Protein AF-A0ABD0YID0-F1 (afdb_monomer_lite)

Structure (mmCIF, N/CA/C/O backbone):
data_AF-A0ABD0YID0-F1
#
_entry.id   AF-A0ABD0YID0-F1
#
loop_
_atom_site.group_PDB
_atom_site.id
_atom_site.type_symbol
_atom_site.label_atom_id
_atom_site.label_alt_id
_atom_site.label_comp_id
_atom_site.label_asym_id
_atom_site.label_entity_id
_atom_site.label_seq_id
_atom_site.pdbx_PDB_ins_code
_atom_site.Cartn_x
_atom_site.Cartn_y
_atom_site.Cartn_z
_atom_site.occupancy
_atom_site.B_iso_or_equiv
_atom_site.auth_seq_id
_atom_site.auth_comp_id
_atom_site.auth_asym_id
_atom_site.auth_atom_id
_atom_site.pdbx_PDB_model_num
ATOM 1 N N . MET A 1 1 ? -15.245 -14.238 12.209 1.00 58.91 1 MET A N 1
ATOM 2 C CA . MET A 1 1 ? -13.844 -14.230 12.680 1.00 58.91 1 MET A CA 1
ATOM 3 C C . MET A 1 1 ? -13.654 -15.469 13.527 1.00 58.91 1 MET A C 1
ATOM 5 O O . MET A 1 1 ? -14.597 -15.825 14.225 1.00 58.91 1 MET A O 1
ATOM 9 N N . ASP A 1 2 ? -12.495 -16.124 13.472 1.00 83.38 2 ASP A N 1
ATOM 10 C CA . ASP A 1 2 ? -12.227 -17.240 14.385 1.00 83.38 2 ASP A CA 1
ATOM 11 C C . ASP A 1 2 ? -12.289 -16.735 15.842 1.00 83.38 2 ASP A C 1
ATOM 13 O O . ASP A 1 2 ? -11.650 -15.718 16.141 1.00 83.38 2 ASP A O 1
ATOM 17 N N . PRO A 1 3 ? -13.011 -17.413 16.758 1.00 79.56 3 PRO A N 1
ATOM 18 C CA . PRO A 1 3 ? -13.213 -16.942 18.137 1.00 79.56 3 PRO A CA 1
ATOM 19 C C . PRO A 1 3 ? -11.911 -16.674 18.910 1.00 79.56 3 PRO A C 1
ATOM 21 O O . PRO A 1 3 ? -11.830 -15.797 19.770 1.00 79.56 3 PRO A O 1
ATOM 24 N N . ILE A 1 4 ? -10.855 -17.419 18.581 1.00 84.69 4 ILE A N 1
ATOM 25 C CA . ILE A 1 4 ? -9.532 -17.276 19.199 1.00 84.69 4 ILE A CA 1
ATOM 26 C C . ILE A 1 4 ? -8.858 -15.977 18.735 1.00 84.69 4 ILE A C 1
ATOM 28 O O . ILE A 1 4 ? -8.276 -15.244 19.539 1.00 84.69 4 ILE A O 1
ATOM 32 N N . LEU A 1 5 ? -8.960 -15.662 17.440 1.00 87.69 5 LEU A N 1
ATOM 33 C CA . LEU A 1 5 ? -8.369 -14.456 16.866 1.00 87.69 5 LEU A CA 1
ATOM 34 C C . LEU A 1 5 ? -9.086 -13.199 17.361 1.00 87.69 5 LEU A C 1
ATOM 36 O O . LEU A 1 5 ? -8.413 -12.238 17.732 1.00 87.69 5 LEU A O 1
ATOM 40 N N . SER A 1 6 ? -10.422 -13.207 17.429 1.00 85.25 6 SER A N 1
ATOM 41 C CA . SER A 1 6 ? -11.180 -12.055 17.939 1.00 85.25 6 SER A CA 1
ATOM 42 C C . SER A 1 6 ? -10.805 -11.744 19.389 1.00 85.25 6 SER A C 1
ATOM 44 O O . SER A 1 6 ? -10.499 -10.597 19.711 1.00 85.25 6 SER A O 1
ATOM 46 N N . THR A 1 7 ? -10.708 -12.765 20.244 1.00 86.44 7 THR A N 1
ATOM 47 C CA . THR A 1 7 ? -10.287 -12.612 21.646 1.00 86.44 7 THR A CA 1
ATOM 48 C C . THR A 1 7 ? -8.880 -12.013 21.758 1.00 86.44 7 THR A C 1
ATOM 50 O O . THR A 1 7 ? -8.644 -11.102 22.557 1.00 86.44 7 THR A O 1
ATOM 53 N N . SER A 1 8 ? -7.942 -12.470 20.919 1.00 90.56 8 SER A N 1
ATOM 54 C CA . SER A 1 8 ? -6.578 -11.927 20.867 1.00 90.56 8 SER A CA 1
ATOM 55 C C . SER A 1 8 ? -6.556 -10.448 20.456 1.00 90.56 8 SER A C 1
ATOM 57 O O . SER A 1 8 ? -5.856 -9.636 21.070 1.00 90.56 8 SER A O 1
ATOM 59 N N . ILE A 1 9 ? -7.364 -10.079 19.458 1.00 91.50 9 ILE A N 1
ATOM 60 C CA . ILE A 1 9 ? -7.505 -8.694 18.993 1.00 91.50 9 ILE A CA 1
ATOM 61 C C . ILE A 1 9 ? -8.079 -7.816 20.111 1.00 91.50 9 ILE A C 1
ATOM 63 O O . ILE A 1 9 ? -7.479 -6.791 20.436 1.00 91.50 9 ILE A O 1
ATOM 67 N N . TRP A 1 10 ? -9.172 -8.236 20.753 1.00 90.06 10 TRP A N 1
ATOM 68 C CA . TRP A 1 10 ? -9.806 -7.500 21.853 1.00 90.06 10 TRP A CA 1
ATOM 69 C C . TRP A 1 10 ? -8.867 -7.278 23.038 1.00 90.06 10 TRP A C 1
ATOM 71 O O . TRP A 1 10 ? -8.775 -6.162 23.546 1.00 90.06 10 TRP A O 1
ATOM 81 N N . SER A 1 11 ? -8.103 -8.300 23.434 1.00 90.00 11 SER A N 1
ATOM 82 C CA . SER A 1 11 ? -7.085 -8.171 24.484 1.00 90.00 11 SER A CA 1
ATOM 83 C C . SER A 1 11 ? -6.062 -7.080 24.146 1.00 90.00 11 SER A C 1
ATOM 85 O O . SER A 1 11 ? -5.732 -6.235 24.984 1.00 90.00 11 SER A O 1
ATOM 87 N N . LYS A 1 12 ? -5.601 -7.042 22.889 1.00 92.19 12 LYS A N 1
ATOM 88 C CA . LYS A 1 12 ? -4.627 -6.051 22.425 1.00 92.19 12 LYS A CA 1
ATOM 89 C C . LYS A 1 12 ? -5.217 -4.642 22.349 1.00 92.19 12 LYS A C 1
ATOM 91 O O . LYS A 1 12 ? -4.554 -3.702 22.780 1.00 92.19 12 LYS A O 1
ATOM 96 N N . LEU A 1 13 ? -6.447 -4.495 21.854 1.00 92.81 13 LEU A N 1
ATOM 97 C CA . LEU A 1 13 ? -7.153 -3.209 21.805 1.00 92.81 13 LEU A CA 1
ATOM 98 C C . LEU A 1 13 ? -7.410 -2.663 23.214 1.00 92.81 13 LEU A C 1
ATOM 100 O O . LEU A 1 13 ? -7.058 -1.519 23.495 1.00 92.81 13 LEU A O 1
ATOM 104 N N . SER A 1 14 ? -7.920 -3.498 24.125 1.00 90.75 14 SER A N 1
ATOM 105 C CA . SER A 1 14 ? -8.122 -3.131 25.533 1.00 90.75 14 SER A CA 1
ATOM 106 C C . SER A 1 14 ? -6.806 -2.721 26.197 1.00 90.75 14 SER A C 1
ATOM 108 O O . SER A 1 14 ? -6.776 -1.749 26.949 1.00 90.75 14 SER A O 1
ATOM 110 N N . LYS A 1 15 ? -5.699 -3.426 25.916 1.00 92.62 15 LYS A N 1
ATOM 111 C CA . LYS A 1 15 ? -4.376 -3.046 26.426 1.00 92.62 15 LYS A CA 1
ATOM 112 C C . LYS A 1 15 ? -3.984 -1.653 25.942 1.00 92.62 15 LYS A C 1
ATOM 114 O O . LYS A 1 15 ? -3.680 -0.814 26.774 1.00 92.62 15 LYS A O 1
ATOM 119 N N . ILE A 1 16 ? -4.045 -1.396 24.636 1.00 93.06 16 ILE A N 1
ATOM 120 C CA . ILE A 1 16 ? -3.681 -0.095 24.051 1.00 93.06 16 ILE A CA 1
ATOM 121 C C . ILE A 1 16 ? -4.551 1.033 24.623 1.00 93.06 16 ILE A C 1
ATOM 123 O O . ILE A 1 16 ? -4.011 2.071 25.002 1.00 93.06 16 ILE A O 1
ATOM 127 N N . SER A 1 17 ? -5.866 0.822 24.742 1.00 92.06 17 SER A N 1
ATOM 128 C CA . SER A 1 17 ? -6.786 1.802 25.340 1.00 92.06 17 SER A CA 1
ATOM 129 C C . SER A 1 17 ? -6.359 2.165 26.765 1.00 92.06 17 SER A C 1
ATOM 131 O O . SER A 1 17 ? -6.135 3.335 27.075 1.00 92.06 17 SER A O 1
ATOM 133 N N . LYS A 1 18 ? -6.138 1.150 27.612 1.00 89.88 18 LYS A N 1
ATOM 134 C CA . LYS A 1 18 ? -5.854 1.333 29.042 1.00 89.88 18 LYS A CA 1
ATOM 135 C C . LYS A 1 18 ? -4.429 1.807 29.330 1.00 89.88 18 LYS A C 1
ATOM 137 O O . LYS A 1 18 ? -4.238 2.601 30.242 1.00 89.88 18 LYS A O 1
ATOM 142 N N . THR A 1 19 ? -3.424 1.325 28.592 1.00 91.31 19 THR A N 1
ATOM 143 C CA . THR A 1 19 ? -2.013 1.658 28.861 1.00 91.31 19 THR A CA 1
ATOM 144 C C . THR A 1 19 ? -1.554 2.927 28.162 1.00 91.31 19 THR A C 1
ATOM 146 O O . THR A 1 19 ? -0.738 3.656 28.711 1.00 91.31 19 THR A O 1
ATOM 149 N N . GLU A 1 20 ? -2.031 3.179 26.940 1.00 89.50 20 GLU A N 1
ATOM 150 C CA . GLU A 1 20 ? -1.600 4.331 26.136 1.00 89.50 20 GLU A CA 1
ATOM 151 C C . GLU A 1 20 ? -2.619 5.480 26.155 1.00 89.50 20 GLU A C 1
ATOM 153 O O . GLU A 1 20 ? -2.373 6.511 25.530 1.00 89.50 20 GLU A O 1
ATOM 158 N N . GLY A 1 21 ? -3.757 5.311 26.845 1.00 88.12 21 GLY A N 1
ATOM 159 C CA . GLY A 1 21 ? -4.806 6.328 26.962 1.00 88.12 21 GLY A CA 1
ATOM 160 C C . GLY A 1 21 ? -5.421 6.715 25.615 1.00 88.12 21 GLY A C 1
ATOM 161 O O . GLY A 1 21 ? -5.751 7.879 25.395 1.00 88.12 21 GLY A O 1
ATOM 162 N N . LYS A 1 22 ? -5.502 5.771 24.670 1.00 88.25 22 LYS A N 1
ATOM 163 C CA . LYS A 1 22 ? -6.007 6.022 23.313 1.00 88.25 22 LYS A CA 1
ATOM 164 C C . LYS A 1 22 ? -7.488 5.677 23.207 1.00 88.25 22 LYS A C 1
ATOM 166 O O . LYS A 1 22 ? -7.874 4.549 23.494 1.00 88.25 22 LYS A O 1
ATOM 171 N N . THR A 1 23 ? -8.288 6.594 22.672 1.00 90.69 23 THR A N 1
ATOM 172 C CA . THR A 1 23 ? -9.677 6.308 22.290 1.00 90.69 23 THR A CA 1
ATOM 173 C C . THR A 1 23 ? -9.711 5.470 21.015 1.00 90.69 23 THR A C 1
ATOM 175 O O . THR A 1 23 ? -9.144 5.860 19.992 1.00 90.69 23 THR A O 1
ATOM 178 N N . ILE A 1 24 ? -10.381 4.320 21.069 1.00 91.31 24 ILE A N 1
ATOM 179 C CA . ILE A 1 24 ? -10.533 3.395 19.944 1.00 91.31 24 ILE A CA 1
ATOM 180 C C . ILE A 1 24 ? -12.015 3.331 19.582 1.00 91.31 24 ILE A C 1
ATOM 182 O O . ILE A 1 24 ? -12.835 2.956 20.414 1.00 91.31 24 ILE A O 1
ATOM 186 N N . LEU A 1 25 ? -12.348 3.673 18.337 1.00 92.88 25 LEU A N 1
ATOM 187 C CA . LEU A 1 25 ? -13.684 3.485 17.777 1.00 92.88 25 LEU A CA 1
ATOM 188 C C . LEU A 1 25 ? -13.669 2.256 16.865 1.00 92.88 25 LEU A C 1
ATOM 190 O O . LEU A 1 25 ? -12.851 2.179 15.947 1.00 92.88 25 LEU A O 1
ATOM 194 N N . LEU A 1 26 ? -14.568 1.308 17.119 1.00 91.69 26 LEU A N 1
ATOM 195 C CA . LEU A 1 26 ? -14.726 0.091 16.328 1.00 91.69 26 LEU A CA 1
ATOM 196 C C . LEU A 1 26 ? -16.159 0.006 15.805 1.00 91.69 26 LEU A C 1
ATOM 198 O O . LEU A 1 26 ? -17.107 0.322 16.519 1.00 91.69 26 LEU A O 1
ATOM 202 N N . THR A 1 27 ? -16.311 -0.474 14.577 1.00 92.56 27 THR A N 1
ATOM 203 C CA . THR A 1 27 ? -17.591 -0.921 14.032 1.00 92.56 27 THR A CA 1
ATOM 204 C C . THR A 1 27 ? -17.526 -2.430 13.817 1.00 92.56 27 THR A C 1
ATOM 206 O O . THR A 1 27 ? -16.569 -2.949 13.245 1.00 92.56 27 THR A O 1
ATOM 209 N N . THR A 1 28 ? -18.529 -3.151 14.311 1.00 90.69 28 THR A N 1
ATOM 210 C CA . THR A 1 28 ? -18.665 -4.601 14.127 1.00 90.69 28 THR A CA 1
ATOM 211 C C . THR A 1 28 ? -20.119 -4.931 13.829 1.00 90.69 28 THR A C 1
ATOM 213 O O . THR A 1 28 ? -21.028 -4.253 14.306 1.00 90.69 28 THR A O 1
ATOM 216 N N . HIS A 1 29 ? -20.341 -5.957 13.013 1.00 89.69 29 HIS A N 1
ATOM 217 C CA . HIS A 1 29 ? -21.673 -6.496 12.744 1.00 89.69 29 HIS A CA 1
ATOM 218 C C . HIS A 1 29 ? -22.052 -7.639 13.695 1.00 89.69 29 HIS A C 1
ATOM 220 O O . HIS A 1 29 ? -23.187 -8.105 13.652 1.00 89.69 29 HIS A O 1
ATOM 226 N N . TYR A 1 30 ? -21.132 -8.093 14.552 1.00 88.12 30 TYR A N 1
ATOM 227 C CA . TYR A 1 30 ? -21.401 -9.103 15.574 1.00 88.12 30 TYR A CA 1
ATOM 228 C C . TYR A 1 30 ? -21.700 -8.426 16.913 1.00 88.12 30 TYR A C 1
ATOM 230 O O . TYR A 1 30 ? -20.798 -7.915 17.573 1.00 88.12 30 TYR A O 1
ATOM 238 N N . ILE A 1 31 ? -22.966 -8.443 17.328 1.00 88.56 31 ILE A N 1
ATOM 239 C CA . ILE A 1 31 ? -23.417 -7.780 18.561 1.00 88.56 31 ILE A CA 1
ATOM 240 C C . ILE A 1 31 ? -22.715 -8.362 19.801 1.00 88.56 31 ILE A C 1
ATOM 242 O O . ILE A 1 31 ? -22.264 -7.594 20.648 1.00 88.56 31 ILE A O 1
ATOM 246 N N . GLU A 1 32 ? -22.498 -9.676 19.864 1.00 86.00 32 GLU A N 1
ATOM 247 C CA . GLU A 1 32 ? -21.724 -10.332 20.930 1.00 86.00 32 GLU A CA 1
ATOM 248 C C . GLU A 1 32 ? -20.328 -9.718 21.160 1.00 86.00 32 GLU A C 1
ATOM 250 O O . GLU A 1 32 ? -19.882 -9.615 22.302 1.00 86.00 32 GLU A O 1
ATOM 255 N N . GLU A 1 33 ? -19.640 -9.240 20.113 1.00 86.94 33 GLU A N 1
ATOM 256 C CA . GLU A 1 33 ? -18.316 -8.612 20.267 1.00 86.94 33 GLU A CA 1
ATOM 257 C C . GLU A 1 33 ? -18.386 -7.293 21.055 1.00 86.94 33 GLU A C 1
ATOM 259 O O . GLU A 1 33 ? -17.416 -6.896 21.701 1.00 86.94 33 GLU A O 1
ATOM 264 N N . THR A 1 34 ? -19.543 -6.625 21.052 1.00 88.12 34 THR A N 1
ATOM 265 C CA . THR A 1 34 ? -19.746 -5.333 21.720 1.00 88.12 34 THR A CA 1
ATOM 266 C C . THR A 1 34 ? -19.788 -5.445 23.246 1.00 88.12 34 THR A C 1
ATOM 268 O O . THR A 1 34 ? -19.508 -4.462 23.936 1.00 88.12 34 THR A O 1
ATOM 271 N N . LYS A 1 35 ? -20.031 -6.647 23.794 1.00 87.00 35 LYS A N 1
ATOM 272 C CA . LYS A 1 35 ? -20.019 -6.909 25.246 1.00 87.00 35 LYS A CA 1
ATOM 273 C C . LYS A 1 35 ? -18.680 -6.566 25.899 1.00 87.00 35 LYS A C 1
ATOM 275 O O . LYS A 1 35 ? -18.646 -6.187 27.064 1.00 87.00 35 LYS A O 1
ATOM 280 N N . ASN A 1 36 ? -17.588 -6.666 25.141 1.00 86.69 36 ASN A N 1
ATOM 281 C CA . ASN A 1 36 ? -16.231 -6.430 25.631 1.00 86.69 36 ASN A CA 1
ATOM 282 C C . ASN A 1 36 ? -15.803 -4.954 25.562 1.00 86.69 36 ASN A C 1
ATOM 284 O O . ASN A 1 36 ? -14.653 -4.641 25.874 1.00 86.69 36 ASN A O 1
ATOM 288 N N . SER A 1 37 ? -16.686 -4.058 25.119 1.00 89.25 37 SER A N 1
ATOM 289 C CA . SER A 1 37 ? -16.390 -2.634 24.976 1.00 89.25 37 SER A CA 1
ATOM 290 C C . SER A 1 37 ? -16.777 -1.833 26.220 1.00 89.25 37 SER A C 1
ATOM 292 O O . SER A 1 37 ? -17.709 -2.181 26.943 1.00 89.25 37 SER A O 1
ATOM 294 N N . ASP A 1 38 ? -16.071 -0.724 26.449 1.00 91.06 38 ASP A N 1
ATOM 295 C CA . ASP A 1 38 ? -16.374 0.190 27.556 1.00 91.06 38 ASP A CA 1
ATOM 296 C C . ASP A 1 38 ? -17.710 0.931 27.329 1.00 91.06 38 ASP A C 1
ATOM 298 O O . ASP A 1 38 ? -18.394 1.310 28.280 1.00 91.06 38 ASP A O 1
ATOM 302 N N . LYS A 1 39 ? -18.094 1.132 26.061 1.00 91.88 39 LYS A N 1
ATOM 303 C CA . LYS A 1 39 ? -19.311 1.831 25.643 1.00 91.88 39 LYS A CA 1
ATOM 304 C C . LYS A 1 39 ? -19.750 1.360 24.256 1.00 91.88 39 LYS A C 1
ATOM 306 O O . LYS A 1 39 ? -18.914 1.208 23.365 1.00 91.88 39 LYS A O 1
ATOM 311 N N . ILE A 1 40 ? -21.057 1.190 24.069 1.00 93.75 40 ILE A N 1
ATOM 312 C CA . ILE A 1 40 ? -21.683 0.772 22.813 1.00 93.75 40 ILE A CA 1
ATOM 313 C C . ILE A 1 40 ? -22.601 1.861 22.275 1.00 93.75 40 ILE A C 1
ATOM 315 O O . ILE A 1 40 ? -23.369 2.461 23.022 1.00 93.75 40 ILE A O 1
ATOM 319 N N . GLY A 1 41 ? -22.528 2.089 20.966 1.00 92.25 41 GLY A N 1
ATOM 320 C CA . GLY A 1 41 ? -23.466 2.921 20.221 1.00 92.25 41 GLY A CA 1
ATOM 321 C C . GLY A 1 41 ? -24.199 2.068 19.193 1.00 92.25 41 GLY A C 1
ATOM 322 O O . GLY A 1 41 ? -23.554 1.407 18.378 1.00 92.25 41 GLY A O 1
ATOM 323 N N . LEU A 1 42 ? -25.533 2.063 19.224 1.00 91.44 42 LEU A N 1
ATOM 324 C CA . LEU A 1 42 ? -26.353 1.325 18.256 1.00 91.44 42 LEU A CA 1
ATOM 325 C C . LEU A 1 42 ? -26.974 2.310 17.275 1.00 91.44 42 LEU A C 1
ATOM 327 O O . LEU A 1 42 ? -27.681 3.225 17.687 1.00 91.44 42 LEU A O 1
ATOM 331 N N . MET A 1 43 ? -26.719 2.131 15.980 1.00 90.81 43 MET A N 1
ATOM 332 C CA . MET A 1 43 ? -27.167 3.049 14.931 1.00 90.81 43 MET A CA 1
ATOM 333 C C . MET A 1 43 ? -28.042 2.331 13.911 1.00 90.81 43 MET A C 1
ATOM 335 O O . MET A 1 43 ? -27.741 1.203 13.520 1.00 90.81 43 MET A O 1
ATOM 339 N N . ARG A 1 44 ? -29.080 3.009 13.417 1.00 87.75 44 ARG A N 1
ATOM 340 C CA . ARG A 1 44 ? -29.883 2.538 12.285 1.00 87.75 44 ARG A CA 1
ATOM 341 C C . ARG A 1 44 ? -30.379 3.710 11.446 1.00 87.75 44 ARG A C 1
ATOM 343 O O . ARG A 1 44 ? -30.850 4.700 11.993 1.00 87.75 44 ARG A O 1
ATOM 350 N N . GLU A 1 45 ? -30.271 3.583 10.121 1.00 88.31 45 GLU A N 1
ATOM 351 C CA . GLU A 1 45 ? -30.728 4.601 9.152 1.00 88.31 45 GLU A CA 1
ATOM 352 C C . GLU A 1 45 ? -30.124 5.997 9.407 1.00 88.3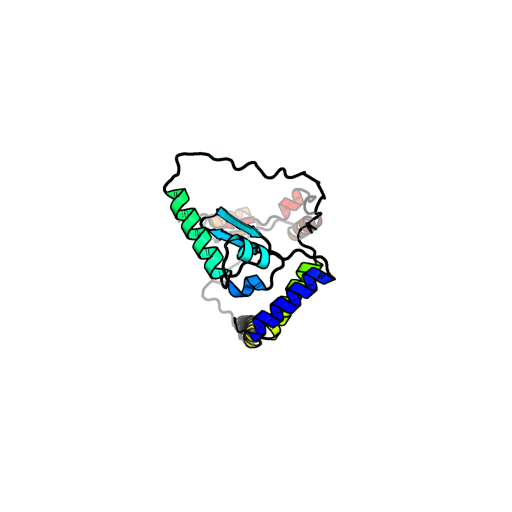1 45 GLU A C 1
ATOM 354 O O . GLU A 1 45 ? -30.765 7.024 9.218 1.00 88.31 45 GLU A O 1
ATOM 359 N N . GLY A 1 46 ? -28.867 6.033 9.864 1.00 87.12 46 GLY A N 1
ATOM 360 C CA . GLY A 1 46 ? -28.159 7.277 10.187 1.00 87.12 46 GLY A CA 1
ATOM 361 C C . GLY A 1 46 ? -28.555 7.918 11.522 1.00 87.12 46 GLY A C 1
ATOM 362 O O . GLY A 1 46 ? -28.047 8.988 11.838 1.00 87.12 46 GLY A O 1
ATOM 363 N N . ILE A 1 47 ? -29.422 7.277 12.315 1.00 85.88 47 ILE A N 1
ATOM 364 C CA . ILE A 1 47 ? -29.867 7.766 13.625 1.00 85.88 47 ILE A CA 1
ATOM 365 C C . ILE A 1 47 ? -29.236 6.912 14.728 1.00 85.88 47 ILE A C 1
ATOM 367 O O . ILE A 1 47 ? -29.296 5.678 14.684 1.00 85.88 47 ILE A O 1
ATOM 371 N N . MET A 1 48 ? -28.641 7.568 15.727 1.00 88.06 48 MET A N 1
ATOM 372 C CA . MET A 1 48 ? -28.181 6.904 16.945 1.00 88.06 48 MET A CA 1
ATOM 373 C C . MET A 1 48 ? -29.393 6.513 17.796 1.00 88.06 48 MET A C 1
ATOM 375 O O . MET A 1 48 ? -30.167 7.366 18.214 1.00 88.06 48 MET A O 1
ATOM 379 N N . LEU A 1 49 ? -29.563 5.217 18.041 1.00 88.94 49 LEU A N 1
ATOM 380 C CA . LEU A 1 49 ? -30.651 4.674 18.854 1.00 88.94 49 LEU A CA 1
ATOM 381 C C . LEU A 1 49 ? -30.353 4.791 20.349 1.00 88.94 49 LEU A C 1
ATOM 383 O O . LEU A 1 49 ? -31.262 5.016 21.146 1.00 88.94 49 LEU A O 1
ATOM 387 N N . THR A 1 50 ? -29.092 4.573 20.719 1.00 89.00 50 THR A N 1
ATOM 388 C CA . THR A 1 50 ? -28.588 4.639 22.093 1.00 89.00 50 THR A CA 1
ATOM 389 C C . THR A 1 50 ? -27.060 4.689 22.086 1.00 89.00 50 THR A C 1
ATOM 391 O O . THR A 1 50 ? -26.429 4.179 21.155 1.00 89.00 50 THR A O 1
ATOM 394 N N . GLU A 1 51 ? -26.484 5.269 23.135 1.00 91.81 51 GLU A N 1
ATOM 395 C CA . GLU A 1 51 ? -25.055 5.257 23.439 1.00 91.81 51 GLU A CA 1
ATOM 396 C C . GLU A 1 51 ? -24.882 5.044 24.951 1.00 91.81 51 GLU A C 1
ATOM 398 O O . GLU A 1 51 ? -25.131 5.954 25.740 1.00 91.81 51 GLU A O 1
ATOM 403 N N . ASN A 1 52 ? -24.481 3.846 25.384 1.00 89.88 52 ASN A N 1
ATOM 404 C CA . ASN A 1 52 ? -24.324 3.547 26.812 1.00 89.88 52 ASN A CA 1
ATOM 405 C C . ASN A 1 52 ? -23.353 2.378 27.065 1.00 89.88 52 ASN A C 1
ATOM 407 O O . ASN A 1 52 ? -22.884 1.732 26.132 1.00 89.88 52 ASN A O 1
ATOM 411 N N . VAL A 1 53 ? -23.030 2.097 28.327 1.00 93.19 53 VAL A N 1
ATOM 412 C CA . VAL A 1 53 ? -22.288 0.893 28.734 1.00 93.19 53 VAL A CA 1
ATOM 413 C C . VAL A 1 53 ? -23.166 -0.344 28.479 1.00 93.19 53 VAL A C 1
ATOM 415 O O . VAL A 1 53 ? -24.358 -0.296 28.798 1.00 93.19 53 VAL A O 1
ATOM 418 N N . PRO A 1 54 ? -22.623 -1.471 27.971 1.00 91.38 54 PRO A N 1
ATOM 419 C CA . PRO A 1 54 ? -23.401 -2.684 27.701 1.00 91.38 54 PRO A CA 1
ATOM 420 C C . PRO A 1 54 ? -24.309 -3.138 28.851 1.00 91.38 54 PRO A C 1
ATOM 422 O O . PRO A 1 54 ? -25.475 -3.460 28.637 1.00 91.38 54 PRO A O 1
ATOM 425 N N . SER A 1 55 ? -23.791 -3.128 30.082 1.00 90.25 55 SER A N 1
ATOM 426 C CA . SER A 1 55 ? -24.535 -3.525 31.282 1.00 90.25 55 SER A CA 1
ATOM 427 C C . SER A 1 55 ? -25.703 -2.590 31.595 1.00 90.25 55 SER A C 1
ATOM 429 O O . SER A 1 55 ? -26.785 -3.060 31.941 1.00 90.25 55 SER A O 1
ATOM 431 N N . MET A 1 56 ? -25.508 -1.279 31.436 1.00 90.44 56 MET A N 1
ATOM 432 C CA . MET A 1 56 ? -26.566 -0.289 31.637 1.00 90.44 56 MET A CA 1
ATOM 433 C C . MET A 1 56 ? -27.639 -0.396 30.559 1.00 90.44 56 MET A C 1
ATOM 435 O O . MET A 1 56 ? -28.819 -0.333 30.886 1.00 90.44 56 MET A O 1
ATOM 439 N N . LEU A 1 57 ? -27.253 -0.628 29.301 1.00 89.75 57 LEU A N 1
ATOM 440 C CA . LEU A 1 57 ? -28.217 -0.789 28.215 1.00 89.75 57 LEU A CA 1
ATOM 441 C C . LEU A 1 57 ? -29.134 -2.002 28.437 1.00 89.75 57 LEU A C 1
ATOM 443 O O . LEU A 1 57 ? -30.342 -1.916 28.219 1.00 89.75 57 LEU A O 1
ATOM 447 N N . MET A 1 58 ? -28.566 -3.127 28.883 1.00 88.94 58 MET A N 1
ATOM 448 C CA . MET A 1 58 ? -29.339 -4.334 29.194 1.00 88.94 58 MET A CA 1
ATOM 449 C C . MET A 1 58 ? -30.320 -4.096 30.349 1.00 88.94 58 MET A C 1
ATOM 451 O O . MET A 1 58 ? -31.474 -4.512 30.262 1.00 88.94 58 MET A O 1
ATOM 455 N N . ALA A 1 59 ? -29.894 -3.369 31.388 1.00 89.62 59 ALA A N 1
ATOM 456 C CA . ALA A 1 59 ? -30.759 -2.992 32.504 1.00 89.62 59 ALA A CA 1
ATOM 457 C C . ALA A 1 59 ? -31.880 -2.023 32.082 1.00 89.62 59 ALA A C 1
ATOM 459 O O . ALA A 1 59 ? -33.025 -2.193 32.492 1.00 89.62 59 ALA A O 1
ATOM 460 N N . GLU A 1 60 ? -31.574 -1.039 31.233 1.00 87.81 60 GLU A N 1
ATOM 461 C CA . GLU A 1 60 ? -32.534 -0.044 30.739 1.00 87.81 60 GLU A CA 1
ATOM 462 C C . GLU A 1 60 ? -33.637 -0.676 29.879 1.00 87.81 60 GLU A C 1
ATOM 464 O O . GLU A 1 60 ? -34.804 -0.307 29.988 1.00 87.81 60 GLU A O 1
ATOM 469 N N . GLN A 1 61 ? -33.280 -1.648 29.036 1.00 85.81 61 GLN A N 1
ATOM 470 C CA . GLN A 1 61 ? -34.226 -2.352 28.165 1.00 85.81 61 GLN A CA 1
ATOM 471 C C . GLN A 1 61 ? -34.820 -3.616 28.805 1.00 85.81 61 GLN A C 1
ATOM 473 O O . GLN A 1 61 ? -35.614 -4.300 28.162 1.00 85.81 61 GLN A O 1
ATOM 478 N N . ASN A 1 62 ? -34.448 -3.931 30.051 1.00 89.12 62 ASN A N 1
ATOM 479 C CA . ASN A 1 62 ? -34.863 -5.130 30.784 1.00 89.12 62 ASN A CA 1
ATOM 480 C C . ASN A 1 62 ? -34.676 -6.431 29.970 1.00 89.12 62 ASN A C 1
ATOM 482 O O . ASN A 1 62 ? -35.588 -7.248 29.849 1.00 89.12 62 ASN A O 1
ATOM 486 N N . CYS A 1 63 ? -33.503 -6.577 29.348 1.00 87.19 63 CYS A N 1
ATOM 487 C CA . CYS A 1 63 ? -33.157 -7.679 28.446 1.00 87.19 63 CYS A CA 1
ATOM 488 C C . CYS A 1 63 ? -31.947 -8.465 28.968 1.00 87.19 63 CYS A C 1
ATOM 490 O O . CYS A 1 63 ? -31.061 -7.903 29.608 1.00 87.19 63 CYS A O 1
ATOM 492 N N . GLU A 1 64 ? -31.864 -9.753 28.626 1.00 86.69 64 GLU A N 1
ATOM 493 C CA . GLU A 1 64 ? -30.728 -10.611 29.005 1.00 86.69 64 GLU A CA 1
ATOM 494 C C . GLU A 1 64 ? -29.542 -10.482 28.036 1.00 86.69 64 GLU A C 1
ATOM 496 O O . GLU A 1 64 ? -28.406 -10.818 28.370 1.00 86.69 64 GLU A O 1
ATOM 501 N N . THR A 1 65 ? -29.803 -10.001 26.818 1.00 90.50 65 THR A N 1
ATOM 502 C CA . THR A 1 65 ? -28.815 -9.896 25.736 1.00 90.50 65 THR A CA 1
ATOM 503 C C . THR A 1 65 ? -28.894 -8.541 25.035 1.00 90.50 65 THR A C 1
ATOM 505 O O . THR A 1 65 ? -29.949 -7.900 24.986 1.00 90.50 65 THR A O 1
ATOM 508 N N . ILE A 1 66 ? -27.771 -8.097 24.462 1.00 90.94 66 ILE A N 1
ATOM 509 C CA . ILE A 1 66 ? -27.693 -6.825 23.723 1.00 90.94 66 ILE A CA 1
ATOM 510 C C . ILE A 1 66 ? -28.506 -6.922 22.426 1.00 90.94 66 ILE A C 1
ATOM 512 O O . ILE A 1 66 ? -29.117 -5.950 21.991 1.00 90.94 66 ILE A O 1
ATOM 516 N N . GLU A 1 67 ? -28.568 -8.110 21.833 1.00 91.19 67 GLU A N 1
ATOM 517 C CA . GLU A 1 67 ? -29.362 -8.433 20.654 1.00 91.19 67 GLU A CA 1
ATOM 518 C C . GLU A 1 67 ? -30.851 -8.140 20.889 1.00 91.19 67 GLU A C 1
ATOM 520 O O . GLU A 1 67 ? -31.494 -7.480 20.071 1.00 91.19 67 GLU A O 1
ATOM 525 N N . GLN A 1 68 ? -31.396 -8.570 22.031 1.00 90.94 68 GLN A N 1
ATOM 526 C CA . GLN A 1 68 ? -32.780 -8.278 22.415 1.00 90.94 68 GLN A CA 1
ATOM 527 C C . GLN A 1 68 ? -33.001 -6.782 22.662 1.00 90.94 68 GLN A C 1
ATOM 529 O O . GLN A 1 68 ? -33.984 -6.220 22.173 1.00 90.94 68 GLN A O 1
ATOM 534 N N . ALA A 1 69 ? -32.063 -6.121 23.349 1.00 90.25 69 ALA A N 1
ATOM 535 C CA . ALA A 1 69 ? -32.117 -4.677 23.562 1.00 90.25 69 ALA A CA 1
ATOM 536 C C . ALA A 1 69 ? -32.142 -3.912 22.223 1.00 90.25 69 ALA A C 1
ATOM 538 O O . ALA A 1 69 ? -32.930 -2.983 22.045 1.00 90.25 69 ALA A O 1
ATOM 539 N N . PHE A 1 70 ? -31.347 -4.346 21.241 1.00 89.81 70 PHE A N 1
ATOM 540 C CA . PHE A 1 70 ? -31.332 -3.768 19.899 1.00 89.81 70 PHE A CA 1
ATOM 541 C C . PHE A 1 70 ? -32.660 -3.964 19.155 1.00 89.81 70 PHE A C 1
ATOM 543 O O . PHE A 1 70 ? -33.177 -3.014 18.564 1.00 89.81 70 PHE A O 1
ATOM 550 N N . LEU A 1 71 ? -33.253 -5.161 19.218 1.00 90.38 71 LEU A N 1
ATOM 551 C CA . LEU A 1 71 ? -34.565 -5.430 18.617 1.00 90.38 71 LEU A CA 1
ATOM 552 C C . LEU A 1 71 ? -35.676 -4.575 19.245 1.00 90.38 71 LEU A C 1
ATOM 554 O O . LEU A 1 71 ? -36.508 -4.023 18.522 1.00 90.38 71 LEU A O 1
ATOM 558 N N . SER A 1 72 ? -35.665 -4.413 20.572 1.00 89.44 72 SER A N 1
ATOM 559 C CA . SER A 1 72 ? -36.591 -3.521 21.285 1.00 89.44 72 SER A CA 1
ATOM 560 C C . SER A 1 72 ? -36.477 -2.076 20.780 1.00 89.44 72 SER A C 1
ATOM 562 O O . SER A 1 72 ? -37.477 -1.448 20.416 1.00 89.44 72 SER A O 1
ATOM 564 N N . LEU A 1 73 ? -35.246 -1.569 20.652 1.00 88.56 73 LEU A N 1
ATOM 565 C CA . LEU A 1 73 ? -34.975 -0.221 20.147 1.00 88.56 73 LEU A CA 1
ATOM 566 C C . LEU A 1 73 ? -35.419 -0.033 18.692 1.00 88.56 73 LEU A C 1
ATOM 568 O O . LEU A 1 73 ? -35.987 1.007 18.357 1.00 88.56 73 LEU A O 1
ATOM 572 N N . ILE A 1 74 ? -35.220 -1.041 17.842 1.00 90.12 74 ILE A N 1
ATOM 573 C CA . ILE A 1 74 ? -35.712 -1.049 16.459 1.00 90.12 74 ILE A CA 1
ATOM 574 C C . ILE A 1 74 ? -37.237 -0.954 16.417 1.00 90.12 74 ILE A C 1
ATOM 576 O O . ILE A 1 74 ? -37.782 -0.139 15.670 1.00 90.12 74 ILE A O 1
ATOM 580 N N . ASN A 1 75 ? -37.933 -1.763 17.216 1.00 89.38 75 ASN A N 1
ATOM 581 C CA . ASN A 1 75 ? -39.393 -1.753 17.256 1.00 89.38 75 ASN A CA 1
ATOM 582 C C . ASN A 1 75 ? -39.910 -0.389 17.716 1.00 89.38 75 ASN A C 1
ATOM 584 O O . ASN A 1 75 ? -40.814 0.172 17.094 1.00 89.38 75 ASN A O 1
ATOM 588 N N . ARG A 1 76 ? -39.269 0.199 18.733 1.00 86.88 76 ARG A N 1
ATOM 589 C CA . ARG A 1 76 ? -39.564 1.555 19.208 1.00 86.88 76 ARG A CA 1
ATOM 590 C C . ARG A 1 76 ? -39.347 2.611 18.120 1.00 86.88 76 ARG A C 1
ATOM 592 O O . ARG A 1 76 ? -40.182 3.505 17.978 1.00 86.88 76 ARG A O 1
ATOM 599 N N . GLN A 1 77 ? -38.279 2.502 17.326 1.00 85.81 77 GLN A N 1
ATOM 600 C CA . GLN A 1 77 ? -37.999 3.398 16.194 1.00 85.81 77 GLN A CA 1
ATOM 601 C C . GLN A 1 77 ? -39.043 3.262 15.070 1.00 85.81 77 GLN A C 1
ATOM 603 O O . GLN A 1 77 ? -39.491 4.262 14.507 1.00 85.81 77 GLN A O 1
ATOM 608 N N . ASN A 1 78 ? -39.467 2.035 14.753 1.00 85.69 78 ASN A N 1
ATOM 609 C CA . ASN A 1 78 ? -40.492 1.785 13.736 1.00 85.69 78 ASN A CA 1
ATOM 610 C C . ASN A 1 78 ? -41.857 2.360 14.168 1.00 85.69 78 ASN A C 1
ATOM 612 O O . ASN A 1 78 ? -42.527 3.018 13.373 1.00 85.69 78 ASN A O 1
ATOM 616 N N . LEU A 1 79 ? -42.231 2.177 15.442 1.00 82.00 79 LEU A N 1
ATOM 617 C CA . LEU A 1 79 ? -43.457 2.727 16.040 1.00 82.00 79 LEU A CA 1
ATOM 618 C C . LEU A 1 79 ? -43.459 4.263 16.052 1.00 82.00 79 LEU A C 1
ATOM 620 O O . LEU A 1 79 ? -44.457 4.891 15.707 1.00 82.00 79 LEU A O 1
ATOM 624 N N . SER A 1 80 ? -42.331 4.883 16.404 1.00 70.44 80 SER A N 1
ATOM 625 C CA . SER A 1 80 ? -42.191 6.348 16.402 1.00 70.44 80 SER A CA 1
ATOM 626 C C . SER A 1 80 ? -42.138 6.940 14.988 1.00 70.44 80 SER A C 1
ATOM 628 O O . SER A 1 80 ? -42.633 8.043 14.769 1.00 70.44 80 SER A O 1
ATOM 630 N N . SER A 1 81 ? -41.645 6.191 13.997 1.00 62.78 81 SER A N 1
ATOM 631 C CA . SER A 1 81 ? -41.661 6.611 12.588 1.00 62.78 81 SER A CA 1
ATOM 632 C C . SER A 1 81 ? -43.065 6.617 11.969 1.00 62.78 81 SER A C 1
ATOM 634 O O . SER A 1 81 ? -43.311 7.416 11.067 1.00 62.78 81 SER A O 1
ATOM 636 N N . GLN A 1 82 ? -44.002 5.805 12.478 1.00 54.69 82 GLN A N 1
ATOM 637 C CA . GLN A 1 82 ? -45.425 5.873 12.102 1.00 54.69 82 GLN A CA 1
ATOM 638 C C . GLN A 1 82 ? -46.170 7.052 12.753 1.00 54.69 82 GLN A C 1
ATOM 640 O O . GLN A 1 82 ? -47.242 7.425 12.285 1.00 54.69 82 GLN A O 1
ATOM 645 N N . ASN A 1 83 ? -45.599 7.672 13.792 1.00 47.00 83 ASN A N 1
ATOM 646 C CA . ASN A 1 83 ? -46.247 8.704 14.606 1.00 47.00 83 ASN A CA 1
ATOM 647 C C . ASN A 1 83 ? -45.608 10.102 14.436 1.00 47.00 83 ASN A C 1
ATOM 649 O O . ASN A 1 83 ? -45.657 10.938 15.340 1.00 47.00 83 ASN A O 1
ATOM 653 N N . LYS A 1 84 ? -44.987 10.373 13.276 1.00 46.88 84 LYS A N 1
ATOM 654 C CA . LYS A 1 84 ? -44.313 11.645 12.944 1.00 46.88 84 LYS A CA 1
ATOM 655 C C . LYS A 1 84 ? -45.293 12.803 12.684 1.00 46.88 84 LYS A C 1
ATOM 657 O O . LYS A 1 84 ? -45.317 13.368 11.599 1.00 46.88 84 LYS A O 1
ATOM 662 N N . ASN A 1 85 ? -46.069 13.185 13.695 1.00 42.00 85 ASN A N 1
ATOM 663 C CA . ASN A 1 85 ? -46.696 14.508 13.760 1.00 42.00 85 ASN A CA 1
ATOM 664 C C . ASN A 1 85 ? -46.470 15.250 15.084 1.00 42.00 85 ASN A C 1
ATOM 666 O O . ASN A 1 85 ? -47.000 16.344 15.224 1.00 42.00 85 ASN A O 1
ATOM 670 N N . PHE A 1 86 ? -45.669 14.752 16.034 1.00 39.94 86 PHE A N 1
ATOM 671 C CA . PHE A 1 86 ? -45.373 15.526 17.246 1.00 39.94 86 PHE A CA 1
ATOM 672 C C . PHE A 1 86 ? -43.914 15.396 17.726 1.00 39.94 86 PHE A C 1
ATOM 674 O O . PHE A 1 86 ? -43.456 14.325 18.108 1.00 39.94 86 PHE A O 1
ATOM 681 N N . VAL A 1 87 ? -43.262 16.568 17.743 1.00 41.00 87 VAL A N 1
ATOM 682 C CA . VAL A 1 87 ? -42.137 17.033 18.581 1.00 41.00 87 VAL A CA 1
ATOM 683 C C . VAL A 1 87 ? -40.737 16.462 18.312 1.00 41.00 87 VAL A C 1
ATOM 685 O O . VAL A 1 87 ? -40.302 15.481 18.906 1.00 41.00 87 VAL A O 1
ATOM 688 N N . GLN A 1 88 ? -39.974 17.215 17.510 1.00 47.59 88 GLN A N 1
ATOM 689 C CA . GLN A 1 88 ? -38.530 17.382 17.698 1.00 47.59 88 GLN A CA 1
ATOM 690 C C . GLN A 1 88 ? -38.294 18.116 19.024 1.00 47.59 88 GLN A C 1
ATOM 692 O O . GLN A 1 88 ? -38.529 19.316 19.117 1.00 47.59 88 GLN A O 1
ATOM 697 N N . ASN A 1 89 ? -37.824 17.394 20.034 1.00 39.31 89 ASN A N 1
ATOM 698 C CA . ASN A 1 89 ? -37.111 17.963 21.174 1.00 39.31 89 ASN A CA 1
ATOM 699 C C . ASN A 1 89 ? -35.768 17.238 21.283 1.00 39.31 89 ASN A C 1
ATOM 701 O O . ASN A 1 89 ? -35.458 16.620 22.296 1.00 39.31 89 ASN A O 1
ATOM 705 N N . ASP A 1 90 ? -34.969 17.316 20.222 1.00 52.19 90 ASP A N 1
ATOM 706 C CA . ASP A 1 90 ? -33.533 17.123 20.366 1.00 52.19 90 ASP A CA 1
ATOM 707 C C . ASP A 1 90 ? -32.989 18.458 20.869 1.00 52.19 90 ASP A C 1
ATOM 709 O O . ASP A 1 90 ? -32.672 19.363 20.094 1.00 52.19 90 ASP A O 1
ATOM 713 N N . GLN A 1 91 ? -32.950 18.615 22.196 1.00 47.66 91 GLN A N 1
ATOM 714 C CA . GLN A 1 91 ? -32.048 19.599 22.775 1.00 47.66 91 GLN A CA 1
ATOM 715 C C . GLN A 1 91 ? -30.650 19.242 22.254 1.00 47.66 91 GLN A C 1
ATOM 717 O O . GLN A 1 91 ? -30.217 18.102 22.453 1.00 47.66 91 GLN A O 1
ATOM 722 N N . PRO A 1 92 ? -29.951 20.153 21.552 1.00 48.62 92 PRO A N 1
ATOM 723 C CA . PRO A 1 92 ? -28.570 19.895 21.193 1.00 48.62 92 PRO A CA 1
ATOM 724 C C . PRO A 1 92 ? -27.830 19.593 22.493 1.00 48.62 92 PRO A C 1
ATOM 726 O O . PRO A 1 92 ? -28.007 20.317 23.476 1.00 48.62 92 PRO A O 1
ATOM 729 N N . LEU A 1 93 ? -27.034 18.515 22.519 1.00 47.53 93 LEU A N 1
ATOM 730 C CA . LEU A 1 93 ? -26.041 18.351 23.574 1.00 47.53 93 LEU A CA 1
ATOM 731 C C . LEU A 1 93 ? -25.350 19.709 23.711 1.00 47.53 93 LEU A C 1
ATOM 733 O O . LEU A 1 93 ? -24.784 20.203 22.732 1.00 47.53 93 LEU A O 1
ATOM 737 N N . ASN A 1 94 ? -25.440 20.318 24.895 1.00 47.28 94 ASN A N 1
ATOM 738 C CA . ASN A 1 94 ? -24.619 21.461 25.250 1.00 47.28 94 ASN A CA 1
ATOM 739 C C . ASN A 1 94 ? -23.180 20.955 25.229 1.00 47.28 94 ASN A C 1
ATOM 741 O O . ASN A 1 94 ? -22.658 20.463 26.225 1.00 47.28 94 ASN A O 1
ATOM 745 N N . ALA A 1 95 ? -22.574 20.989 24.046 1.00 51.84 95 ALA A N 1
ATOM 746 C CA . ALA A 1 95 ? -21.160 20.806 23.866 1.00 51.84 95 ALA A CA 1
ATOM 747 C C . ALA A 1 95 ? -20.520 22.030 24.514 1.00 51.84 95 ALA A C 1
ATOM 749 O O . ALA A 1 95 ? -20.300 23.051 23.857 1.00 51.84 95 ALA A O 1
ATOM 750 N N . GLU A 1 96 ? -20.283 21.951 25.826 1.00 49.34 96 GLU A N 1
ATOM 751 C CA . GLU A 1 96 ? -19.285 22.784 26.477 1.00 49.34 96 GLU A CA 1
ATOM 752 C C . GLU A 1 96 ? -18.034 22.649 25.620 1.00 49.34 96 GLU A C 1
ATOM 754 O O . GLU A 1 96 ? -17.421 21.587 25.503 1.00 49.34 96 GLU A O 1
ATOM 759 N N . THR A 1 97 ? -17.775 23.707 24.858 1.00 45.19 97 THR A N 1
ATOM 760 C CA . THR A 1 97 ? -16.746 23.723 23.835 1.00 45.19 97 THR A CA 1
ATOM 761 C C . THR A 1 97 ? -15.434 23.981 24.554 1.00 45.19 97 THR A C 1
ATOM 763 O O . THR A 1 97 ? -14.819 25.031 24.391 1.00 45.19 97 THR A O 1
ATOM 766 N N . ASP A 1 98 ? -15.009 23.027 25.379 1.00 44.12 98 ASP A N 1
ATOM 767 C CA . ASP A 1 98 ? -13.636 22.954 25.838 1.00 44.12 98 ASP A CA 1
ATOM 768 C C . ASP A 1 98 ? -12.792 22.683 24.596 1.00 44.12 98 ASP A C 1
ATOM 770 O O . ASP A 1 98 ? -12.629 21.550 24.134 1.00 44.12 98 ASP A O 1
ATOM 774 N N . GLN A 1 99 ? -12.290 23.769 24.004 1.00 50.06 99 GLN A N 1
ATOM 775 C CA . GLN A 1 99 ? -11.337 23.772 22.901 1.00 50.06 99 GLN A CA 1
ATOM 776 C C . GLN A 1 99 ? -9.986 23.222 23.380 1.00 50.06 99 GLN A C 1
ATOM 778 O O . GLN A 1 99 ? -8.947 23.878 23.297 1.00 50.06 99 GLN A O 1
ATOM 783 N N . THR A 1 100 ? -9.960 21.980 23.858 1.00 50.25 100 THR A N 1
ATOM 784 C CA . THR A 1 100 ? -8.729 21.206 23.878 1.00 50.25 100 THR A CA 1
ATOM 785 C C . THR A 1 100 ? -8.356 20.990 22.420 1.00 50.25 100 THR A C 1
ATOM 787 O O . THR A 1 100 ? -8.936 20.195 21.685 1.00 50.25 100 THR A O 1
ATOM 790 N N . THR A 1 101 ? -7.425 21.819 21.955 1.00 49.66 101 THR A N 1
ATOM 791 C CA . THR A 1 101 ? -6.903 21.773 20.596 1.00 49.66 101 THR A CA 1
ATOM 792 C C . THR A 1 101 ? -6.218 20.422 20.423 1.00 49.66 101 THR A C 1
ATOM 794 O O . THR A 1 101 ? -5.041 20.260 20.753 1.00 49.66 101 THR A O 1
ATOM 797 N N . TYR A 1 102 ? -6.947 19.421 19.932 1.00 57.50 102 TYR A N 1
ATOM 798 C CA . TYR A 1 102 ? -6.364 18.150 19.540 1.00 57.50 102 TYR A CA 1
ATOM 799 C C . TYR A 1 102 ? -5.476 18.437 18.333 1.00 57.50 102 TYR A C 1
ATOM 801 O O . TYR A 1 102 ? -5.909 18.581 17.191 1.00 57.50 102 TYR A O 1
ATOM 809 N N . LYS A 1 103 ? -4.181 18.597 18.601 1.00 54.56 103 LYS A N 1
ATOM 810 C CA . LYS A 1 103 ? -3.172 18.854 17.581 1.00 54.56 103 LYS A CA 1
ATOM 811 C C . LYS A 1 103 ? -2.933 17.547 16.826 1.00 54.56 103 LYS A C 1
ATOM 813 O O . LYS A 1 103 ? -1.923 16.876 17.029 1.00 54.56 103 LYS A O 1
ATOM 818 N N . MET A 1 104 ? -3.879 17.154 15.967 1.00 60.97 104 MET A N 1
ATOM 819 C CA . MET A 1 104 ? -3.625 16.115 14.977 1.00 60.97 104 MET A CA 1
ATOM 820 C C . MET A 1 104 ? -2.409 16.574 14.185 1.00 60.97 104 MET A C 1
ATOM 822 O O . MET A 1 104 ? -2.410 17.634 13.556 1.00 60.97 104 MET A O 1
ATOM 826 N N . ARG A 1 105 ? -1.320 15.814 14.308 1.00 61.56 105 ARG A N 1
ATOM 827 C CA . ARG A 1 105 ? -0.040 16.129 13.686 1.00 61.56 105 ARG A CA 1
ATOM 828 C C . ARG A 1 105 ? -0.198 15.988 12.176 1.00 61.56 105 ARG A C 1
ATOM 830 O O . ARG A 1 105 ? 0.094 14.944 11.597 1.00 61.56 105 ARG A O 1
ATOM 837 N N . MET A 1 106 ? -0.658 17.064 11.550 1.00 60.38 106 MET A N 1
ATOM 838 C CA . MET A 1 106 ? -0.763 17.211 10.109 1.00 60.38 106 MET A CA 1
ATOM 839 C C . MET A 1 106 ? 0.659 17.343 9.558 1.00 60.38 106 MET A C 1
ATOM 841 O O . MET A 1 106 ? 1.204 18.434 9.391 1.00 60.38 106 MET A O 1
ATOM 845 N N . ASN A 1 107 ? 1.336 16.208 9.388 1.00 67.12 107 ASN A N 1
ATOM 846 C CA . ASN A 1 107 ? 2.672 16.200 8.815 1.00 67.12 107 ASN A CA 1
ATOM 847 C C . ASN A 1 107 ? 2.573 16.608 7.342 1.00 67.12 107 ASN A C 1
ATOM 849 O O . ASN A 1 107 ? 1.968 15.892 6.545 1.00 67.12 107 ASN A O 1
ATOM 853 N N . ARG A 1 108 ? 3.208 17.733 6.999 1.00 66.56 108 ARG A N 1
ATOM 854 C CA . ARG A 1 108 ? 3.307 18.254 5.631 1.00 66.56 108 ARG A CA 1
ATOM 855 C C . ARG A 1 108 ? 3.945 17.246 4.661 1.00 66.56 108 ARG A C 1
ATOM 857 O O . ARG A 1 108 ? 4.626 16.296 5.060 1.00 66.56 108 ARG A O 1
ATOM 864 N N . CYS A 1 109 ? 3.642 17.492 3.390 1.00 63.06 109 CYS A N 1
ATOM 865 C CA . CYS A 1 109 ? 3.868 16.666 2.208 1.00 63.06 109 CYS A CA 1
ATOM 866 C C . CYS A 1 109 ? 5.346 16.307 1.940 1.00 63.06 109 CYS A C 1
ATOM 868 O O . CYS A 1 109 ? 6.248 17.010 2.380 1.00 63.06 109 CYS A O 1
ATOM 870 N N . LEU A 1 110 ? 5.537 15.185 1.229 1.00 66.25 110 LEU A N 1
ATOM 871 C CA . LEU A 1 110 ? 6.780 14.586 0.703 1.00 66.25 110 LEU A CA 1
ATOM 872 C C . LEU A 1 110 ? 8.087 14.917 1.458 1.00 66.25 110 LEU A C 1
ATOM 874 O O . LEU A 1 110 ? 8.854 15.796 1.083 1.00 66.25 110 LEU A O 1
ATOM 878 N N . SER A 1 111 ? 8.408 14.104 2.468 1.00 81.25 111 SER A N 1
ATOM 879 C CA . SER A 1 111 ? 9.774 14.017 3.002 1.00 81.25 111 SER A CA 1
ATOM 880 C C . SER A 1 111 ? 10.587 13.024 2.165 1.00 81.25 111 SER A C 1
ATOM 882 O O . SER A 1 111 ? 10.137 11.895 1.956 1.00 81.25 111 SER A O 1
ATOM 884 N N . GLY A 1 112 ? 11.796 13.401 1.737 1.00 84.12 112 GLY A N 1
ATOM 885 C CA . GLY A 1 112 ? 12.709 12.507 1.010 1.00 84.12 112 GLY A CA 1
ATOM 886 C C . GLY A 1 112 ? 12.995 11.197 1.756 1.00 84.12 112 GLY A C 1
ATOM 887 O O . GLY A 1 112 ? 13.084 10.140 1.140 1.00 84.12 112 GLY A O 1
ATOM 888 N N . GLN A 1 113 ? 12.996 11.230 3.094 1.00 86.81 113 GLN A N 1
ATOM 889 C CA . GLN A 1 113 ? 13.120 10.031 3.932 1.00 86.81 113 GLN A CA 1
ATOM 890 C C . GLN A 1 113 ? 11.949 9.056 3.732 1.00 86.81 113 GLN A C 1
ATOM 892 O O . GLN A 1 113 ? 12.145 7.843 3.720 1.00 86.81 113 GLN A O 1
ATOM 897 N N . ARG A 1 114 ? 10.726 9.566 3.526 1.00 85.06 114 ARG A N 1
ATOM 898 C CA . ARG A 1 114 ? 9.544 8.733 3.243 1.00 85.06 114 ARG A CA 1
ATOM 899 C C . ARG A 1 114 ? 9.607 8.137 1.845 1.00 85.06 114 ARG A C 1
ATOM 901 O O . ARG A 1 114 ? 9.258 6.975 1.677 1.00 85.06 114 ARG A O 1
ATOM 908 N N . ILE A 1 115 ? 10.069 8.911 0.863 1.00 89.44 115 ILE A N 1
ATOM 909 C CA . ILE A 1 115 ? 10.24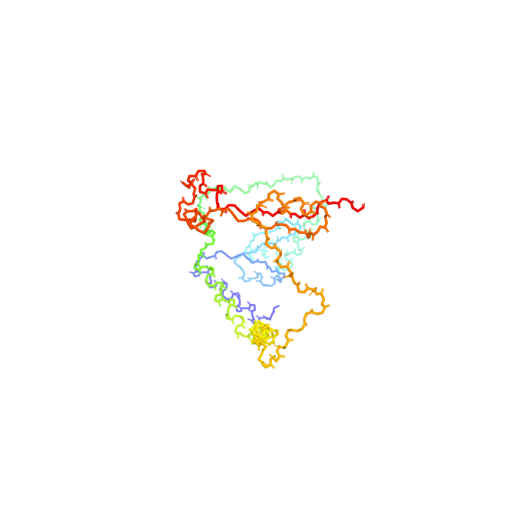8 8.433 -0.515 1.00 89.44 115 ILE A CA 1
ATOM 910 C C . ILE A 1 115 ? 11.278 7.303 -0.537 1.00 89.44 115 ILE A C 1
ATOM 912 O O . ILE A 1 115 ? 11.009 6.242 -1.093 1.00 89.44 115 ILE A O 1
ATOM 916 N N . TRP A 1 116 ? 12.416 7.485 0.136 1.00 92.62 116 TRP A N 1
ATOM 917 C CA . TRP A 1 116 ? 13.458 6.464 0.219 1.00 92.62 116 TRP A CA 1
ATOM 918 C C . TRP A 1 116 ? 12.979 5.202 0.954 1.00 92.62 116 TRP A C 1
ATOM 920 O O . TRP A 1 116 ? 13.190 4.090 0.473 1.00 92.62 116 TRP A O 1
ATOM 930 N N . ALA A 1 117 ? 12.228 5.352 2.052 1.00 90.12 117 ALA A N 1
ATOM 931 C CA . ALA A 1 117 ? 11.596 4.224 2.741 1.00 90.12 117 ALA A CA 1
ATOM 932 C C . ALA A 1 117 ? 10.587 3.473 1.849 1.00 90.12 117 ALA A C 1
ATOM 934 O O . ALA A 1 117 ? 10.533 2.242 1.870 1.00 90.12 117 ALA A O 1
ATOM 935 N N . MET A 1 118 ? 9.810 4.193 1.034 1.00 89.31 118 MET A N 1
ATOM 936 C CA . MET A 1 118 ? 8.866 3.596 0.083 1.00 89.31 118 MET A CA 1
ATOM 937 C C . MET A 1 118 ? 9.585 2.874 -1.062 1.00 89.31 118 MET A C 1
ATOM 939 O O . MET A 1 118 ? 9.177 1.772 -1.423 1.00 89.31 118 MET A O 1
ATOM 943 N N . LEU A 1 119 ? 10.677 3.439 -1.587 1.00 90.50 119 LEU A N 1
ATOM 944 C CA . LEU A 1 119 ? 11.521 2.790 -2.595 1.00 90.50 119 LEU A CA 1
ATOM 945 C C . LEU A 1 119 ? 12.130 1.494 -2.063 1.00 90.50 119 LEU A C 1
ATOM 947 O O . LEU A 1 119 ? 12.060 0.470 -2.732 1.00 90.50 119 LEU A O 1
ATOM 951 N N . ILE A 1 120 ? 12.655 1.507 -0.839 1.00 92.81 120 ILE A N 1
ATOM 952 C CA . ILE A 1 120 ? 13.199 0.309 -0.190 1.00 92.81 120 ILE A CA 1
ATOM 953 C C . ILE A 1 120 ? 12.125 -0.747 0.019 1.00 92.81 120 ILE A C 1
ATOM 955 O O . ILE A 1 120 ? 12.345 -1.918 -0.285 1.00 92.81 120 ILE A O 1
ATOM 959 N N . LYS A 1 121 ? 10.947 -0.348 0.508 1.00 91.44 121 LYS A N 1
ATOM 960 C CA . LYS A 1 121 ? 9.812 -1.262 0.656 1.00 91.44 121 LYS A CA 1
ATOM 961 C C . LYS A 1 121 ? 9.453 -1.903 -0.687 1.00 91.44 121 LYS A C 1
ATOM 963 O O . LYS A 1 121 ? 9.244 -3.114 -0.742 1.00 91.44 121 LYS A O 1
ATOM 968 N N . ASN A 1 122 ? 9.420 -1.108 -1.756 1.00 88.81 122 ASN A N 1
ATOM 969 C CA . ASN A 1 122 ? 9.152 -1.596 -3.105 1.00 88.81 122 ASN A CA 1
ATOM 970 C C . ASN A 1 122 ? 10.261 -2.547 -3.596 1.00 88.81 122 ASN A C 1
ATOM 972 O O . ASN A 1 122 ? 9.972 -3.626 -4.102 1.00 88.81 122 ASN A O 1
ATOM 976 N N . LEU A 1 123 ? 11.529 -2.225 -3.334 1.00 88.38 123 LEU A N 1
ATOM 977 C CA . LEU A 1 123 ? 12.673 -3.066 -3.684 1.00 88.38 123 LEU A CA 1
ATOM 978 C C . LEU A 1 123 ? 12.640 -4.424 -2.965 1.00 88.38 123 LEU A C 1
ATOM 980 O O . LEU A 1 123 ? 12.910 -5.453 -3.580 1.00 88.38 123 LEU A O 1
ATOM 984 N N . TYR A 1 124 ? 12.267 -4.459 -1.682 1.00 88.62 124 TYR A N 1
ATOM 985 C CA . TYR A 1 124 ? 12.103 -5.714 -0.940 1.00 88.62 124 TYR A CA 1
ATOM 986 C C . TYR A 1 124 ? 10.955 -6.569 -1.479 1.00 88.62 124 TYR A C 1
ATOM 988 O O . TYR A 1 124 ? 11.076 -7.795 -1.534 1.00 88.62 124 TYR A O 1
ATOM 996 N N . TRP A 1 125 ? 9.853 -5.940 -1.889 1.00 85.94 125 TRP A N 1
ATOM 997 C CA . TRP A 1 125 ? 8.745 -6.645 -2.525 1.00 85.94 125 TRP A CA 1
ATOM 998 C C . TRP A 1 125 ? 9.161 -7.226 -3.880 1.00 85.94 125 TRP A C 1
ATOM 1000 O O . TRP A 1 125 ? 8.948 -8.415 -4.122 1.00 85.94 125 TRP A O 1
ATOM 1010 N N . MET A 1 126 ? 9.860 -6.437 -4.701 1.00 84.44 126 MET A N 1
ATOM 1011 C CA . MET A 1 126 ? 10.440 -6.900 -5.961 1.00 84.44 126 MET A CA 1
ATOM 1012 C C . MET A 1 126 ? 11.434 -8.044 -5.749 1.00 84.44 126 MET A C 1
ATOM 1014 O O . MET A 1 126 ? 11.384 -9.024 -6.483 1.00 84.44 126 MET A O 1
ATOM 1018 N N . LYS A 1 127 ? 12.301 -7.975 -4.727 1.00 84.44 127 LYS A N 1
ATOM 1019 C CA . LYS A 1 127 ? 13.311 -9.011 -4.440 1.00 84.44 127 LYS A CA 1
ATOM 1020 C C . LYS A 1 127 ? 12.694 -10.384 -4.168 1.00 84.44 127 LYS A C 1
ATOM 1022 O O . LYS A 1 127 ? 13.319 -11.394 -4.464 1.00 84.44 127 LYS A O 1
ATOM 1027 N N . ARG A 1 128 ? 11.471 -10.440 -3.631 1.00 87.75 128 ARG A N 1
ATOM 1028 C CA . ARG A 1 128 ? 10.731 -11.704 -3.463 1.00 87.75 128 ARG A CA 1
ATOM 1029 C C . ARG A 1 128 ? 10.159 -12.244 -4.777 1.00 87.75 128 ARG A C 1
ATOM 1031 O O . ARG A 1 128 ? 9.824 -13.422 -4.832 1.00 87.75 128 ARG A O 1
ATOM 1038 N N . ASN A 1 129 ? 10.049 -11.416 -5.814 1.00 90.06 129 ASN A N 1
ATOM 1039 C CA . ASN A 1 129 ? 9.495 -11.770 -7.116 1.00 90.06 129 ASN A CA 1
ATOM 1040 C C . ASN A 1 129 ? 10.596 -11.850 -8.190 1.00 90.06 129 ASN A C 1
ATOM 1042 O O . ASN A 1 129 ? 10.691 -11.020 -9.097 1.00 90.06 129 ASN A O 1
ATOM 1046 N N . TYR A 1 130 ? 11.447 -12.873 -8.075 1.00 87.56 130 TYR A N 1
ATOM 1047 C CA . TYR A 1 130 ? 12.615 -13.072 -8.940 1.00 87.56 130 TYR A CA 1
ATOM 1048 C C . TYR A 1 130 ? 12.277 -13.142 -10.434 1.00 87.56 130 TYR A C 1
ATOM 1050 O O . TYR A 1 130 ? 13.044 -12.637 -11.248 1.00 87.56 130 TYR A O 1
ATOM 1058 N N . SER A 1 131 ? 11.120 -13.708 -10.798 1.00 89.06 131 SER A N 1
ATOM 1059 C CA . SER A 1 131 ? 10.679 -13.796 -12.198 1.00 89.06 131 SER A CA 1
ATOM 1060 C C . SER A 1 131 ? 10.486 -12.415 -12.824 1.00 89.06 131 SER A C 1
ATOM 1062 O O . SER A 1 131 ? 10.872 -12.186 -13.968 1.00 89.06 131 SER A O 1
ATOM 1064 N N . MET A 1 132 ? 9.907 -11.483 -12.067 1.00 86.94 132 MET A N 1
ATOM 1065 C CA . MET A 1 132 ? 9.672 -10.119 -12.531 1.00 86.94 132 MET A CA 1
ATOM 1066 C C . MET A 1 132 ? 10.988 -9.342 -12.665 1.00 86.94 132 MET A C 1
ATOM 1068 O O . MET A 1 132 ? 11.173 -8.623 -13.644 1.00 86.94 132 MET A O 1
ATOM 1072 N N . ILE A 1 133 ? 11.924 -9.520 -11.724 1.00 89.44 133 ILE A N 1
ATOM 1073 C CA . ILE A 1 133 ? 13.260 -8.902 -11.793 1.00 89.44 133 ILE A CA 1
ATOM 1074 C C . ILE A 1 133 ? 14.049 -9.436 -12.988 1.00 89.44 133 ILE A C 1
ATOM 1076 O O . ILE A 1 133 ? 14.654 -8.654 -13.718 1.00 89.44 133 ILE A O 1
ATOM 1080 N N . LEU A 1 134 ? 14.035 -10.756 -13.195 1.00 89.69 134 LEU A N 1
ATOM 1081 C CA . LEU A 1 134 ? 14.728 -11.386 -14.311 1.00 89.69 134 LEU A CA 1
ATOM 1082 C C . LEU A 1 134 ? 14.231 -10.817 -15.639 1.00 89.69 134 LEU A C 1
ATOM 1084 O O . LEU A 1 134 ? 15.052 -10.425 -16.456 1.00 89.69 134 LEU A O 1
ATOM 1088 N N . PHE A 1 135 ? 12.913 -10.715 -15.831 1.00 90.62 135 PHE A N 1
ATOM 1089 C CA . PHE A 1 135 ? 12.330 -10.134 -17.041 1.00 90.62 135 PHE A CA 1
ATOM 1090 C C . PHE A 1 135 ? 12.726 -8.663 -17.231 1.00 90.62 135 PHE A C 1
ATOM 1092 O O . PHE A 1 135 ? 13.140 -8.270 -18.321 1.00 90.62 135 PHE A O 1
ATOM 1099 N N . LEU A 1 136 ? 12.658 -7.867 -16.159 1.00 89.75 136 LEU A N 1
ATOM 1100 C CA . LEU A 1 136 ? 12.994 -6.444 -16.186 1.00 89.75 136 LEU A CA 1
ATOM 1101 C C . LEU A 1 136 ? 14.462 -6.186 -16.563 1.00 89.75 136 LEU A C 1
ATOM 1103 O O . LEU A 1 136 ? 14.748 -5.189 -17.215 1.00 89.75 136 LEU A O 1
ATOM 1107 N N . ILE A 1 137 ? 15.383 -7.069 -16.162 1.00 89.94 137 ILE A N 1
ATOM 1108 C CA . ILE A 1 137 ? 16.818 -6.946 -16.470 1.00 89.94 137 ILE A CA 1
ATOM 1109 C C . ILE A 1 137 ? 17.164 -7.603 -17.814 1.00 89.94 137 ILE A C 1
ATOM 1111 O O . ILE A 1 137 ? 17.958 -7.059 -18.581 1.00 89.94 137 ILE A O 1
ATOM 1115 N N . MET A 1 138 ? 16.561 -8.753 -18.126 1.00 93.88 138 MET A N 1
ATOM 1116 C CA . MET A 1 138 ? 16.815 -9.481 -19.372 1.00 93.88 138 MET A CA 1
ATOM 1117 C C . MET A 1 138 ? 16.368 -8.693 -20.596 1.00 93.88 138 MET A C 1
ATOM 1119 O O . MET A 1 138 ? 17.083 -8.682 -21.590 1.00 93.88 138 MET A O 1
ATOM 1123 N N . LE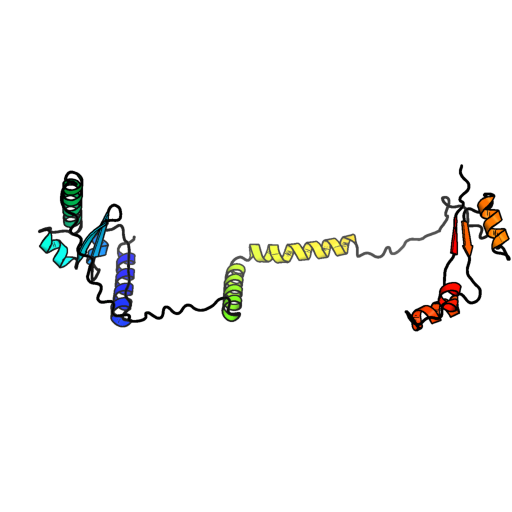U A 1 139 ? 15.210 -8.032 -20.547 1.00 93.06 139 LEU A N 1
ATOM 1124 C CA . LEU A 1 139 ? 14.643 -7.378 -21.725 1.00 93.06 139 LEU A CA 1
ATOM 1125 C C . LEU A 1 139 ? 15.537 -6.241 -22.272 1.00 93.06 139 LEU A C 1
ATOM 1127 O O . LEU A 1 139 ? 15.863 -6.293 -23.459 1.00 93.06 139 LEU A O 1
ATOM 1131 N N . PRO A 1 140 ? 16.042 -5.293 -21.456 1.00 94.81 140 PRO A N 1
ATOM 1132 C CA . PRO A 1 140 ? 17.038 -4.318 -21.906 1.00 94.81 140 PRO A CA 1
ATOM 1133 C C . PRO A 1 140 ? 18.360 -4.963 -22.336 1.00 94.81 140 PRO A C 1
ATOM 1135 O O . PRO A 1 140 ? 18.967 -4.535 -23.312 1.00 94.81 140 PRO A O 1
ATOM 1138 N N . GLY A 1 141 ? 18.803 -6.019 -21.643 1.00 93.88 141 GLY A N 1
ATOM 1139 C CA . GLY A 1 141 ? 20.017 -6.750 -22.015 1.00 93.88 141 GLY A CA 1
ATOM 1140 C C . GLY A 1 141 ? 19.921 -7.349 -23.419 1.00 93.88 141 GLY A C 1
ATOM 1141 O O . GLY A 1 141 ? 20.811 -7.152 -24.244 1.00 93.88 141 GLY A O 1
ATOM 1142 N N . VAL A 1 142 ? 18.803 -8.011 -23.720 1.00 94.94 142 VAL A N 1
ATOM 1143 C CA . VAL A 1 142 ? 18.503 -8.566 -25.045 1.00 94.94 142 VAL A CA 1
ATOM 1144 C C . VAL A 1 142 ? 18.403 -7.458 -26.092 1.00 94.94 142 VAL A C 1
ATOM 1146 O O . VAL A 1 142 ? 18.950 -7.618 -27.178 1.00 94.94 142 VAL A O 1
ATOM 1149 N N . GLN A 1 143 ? 17.773 -6.323 -25.773 1.00 93.44 143 GLN A N 1
ATOM 1150 C CA . GLN A 1 143 ? 17.711 -5.166 -26.674 1.00 93.44 143 GLN A CA 1
ATOM 1151 C C . GLN A 1 143 ? 19.105 -4.626 -27.019 1.00 93.44 143 GLN A C 1
ATOM 1153 O O . GLN A 1 143 ? 19.391 -4.397 -28.191 1.00 93.44 143 GLN A O 1
ATOM 1158 N N . CYS A 1 144 ? 19.993 -4.481 -26.032 1.00 92.62 144 CYS A N 1
ATOM 1159 C CA . CYS A 1 144 ? 21.374 -4.052 -26.265 1.00 92.62 144 CYS A CA 1
ATOM 1160 C C . CYS A 1 144 ? 22.153 -5.061 -27.116 1.00 92.62 144 CYS A C 1
ATOM 1162 O O . CYS A 1 144 ? 22.881 -4.671 -28.027 1.00 92.62 144 CYS A O 1
ATOM 1164 N N . VAL A 1 145 ? 21.995 -6.361 -26.850 1.00 92.38 145 VAL A N 1
ATOM 1165 C CA . VAL A 1 145 ? 22.642 -7.418 -27.642 1.00 92.38 145 VAL A CA 1
ATOM 1166 C C . VAL A 1 145 ? 22.135 -7.405 -29.082 1.00 92.38 145 VAL A C 1
ATOM 1168 O O . VAL A 1 145 ? 22.944 -7.442 -30.004 1.00 92.38 145 VAL A O 1
ATOM 1171 N N . LEU A 1 146 ? 20.819 -7.300 -29.285 1.00 90.75 146 LEU A N 1
ATOM 1172 C CA . LEU A 1 146 ? 20.219 -7.189 -30.613 1.00 90.75 146 LEU A CA 1
ATOM 1173 C C . LEU A 1 146 ? 20.745 -5.963 -31.354 1.00 90.75 146 LEU A C 1
ATOM 1175 O O . LEU A 1 146 ? 21.195 -6.109 -32.483 1.00 90.75 146 LEU A O 1
ATOM 1179 N N . MET A 1 147 ? 20.776 -4.798 -30.702 1.00 90.19 147 MET A N 1
ATOM 1180 C CA . MET A 1 147 ? 21.306 -3.566 -31.287 1.00 90.19 147 MET A CA 1
ATOM 1181 C C . MET A 1 147 ? 22.758 -3.744 -31.749 1.00 90.19 147 MET A C 1
ATOM 1183 O O . MET A 1 147 ? 23.083 -3.444 -32.898 1.00 90.19 147 MET A O 1
ATOM 1187 N N . ASN A 1 148 ? 23.614 -4.304 -30.889 1.00 85.75 148 ASN A N 1
ATOM 1188 C CA . ASN A 1 148 ? 25.017 -4.564 -31.212 1.00 85.75 148 ASN A CA 1
ATOM 1189 C C . ASN A 1 148 ? 25.183 -5.597 -32.337 1.00 85.75 148 ASN A C 1
ATOM 1191 O O . ASN A 1 148 ? 26.074 -5.450 -33.167 1.00 85.75 148 ASN A O 1
ATOM 1195 N N . LEU A 1 149 ? 24.318 -6.614 -32.411 1.00 85.06 149 LEU A N 1
ATOM 1196 C CA . LEU A 1 149 ? 24.323 -7.585 -33.510 1.00 85.06 149 LEU A CA 1
ATOM 1197 C C . LEU A 1 149 ? 23.847 -6.977 -34.834 1.00 85.06 149 LEU A C 1
ATOM 1199 O O . LEU A 1 149 ? 24.351 -7.365 -35.885 1.00 85.06 149 LEU A O 1
ATOM 1203 N N . THR A 1 150 ? 22.893 -6.045 -34.795 1.00 84.31 150 THR A N 1
ATOM 1204 C CA . THR A 1 150 ? 22.334 -5.414 -36.000 1.00 84.31 150 THR A CA 1
ATOM 1205 C C . THR A 1 150 ? 23.171 -4.257 -36.537 1.00 84.31 150 THR A C 1
ATOM 1207 O O . THR A 1 150 ? 23.212 -4.065 -37.746 1.00 84.31 150 THR A O 1
ATOM 1210 N N . VAL A 1 151 ? 23.826 -3.483 -35.666 1.00 80.31 151 VAL A N 1
ATOM 1211 C CA . VAL A 1 151 ? 24.502 -2.224 -36.037 1.00 80.31 151 VAL A CA 1
ATOM 1212 C C . VAL A 1 151 ? 26.025 -2.304 -35.862 1.00 80.31 151 VAL A C 1
ATOM 1214 O O . VAL A 1 151 ? 26.755 -1.564 -36.508 1.00 80.31 151 VAL A O 1
ATOM 1217 N N . GLY A 1 152 ? 26.530 -3.202 -35.011 1.00 64.06 152 GLY A N 1
ATOM 1218 C CA . GLY A 1 152 ? 27.903 -3.150 -34.494 1.00 64.06 152 GLY A CA 1
ATOM 1219 C C . GLY A 1 152 ? 28.969 -3.936 -35.257 1.00 64.06 152 GLY A C 1
ATOM 1220 O O . GLY A 1 152 ? 30.047 -4.139 -34.704 1.00 64.06 152 GLY A O 1
ATOM 1221 N N . ARG A 1 153 ? 28.713 -4.418 -36.480 1.00 67.25 153 ARG A N 1
ATOM 1222 C CA . ARG A 1 153 ? 29.777 -5.020 -37.303 1.00 67.25 153 ARG A CA 1
ATOM 1223 C C . ARG A 1 153 ? 30.226 -4.039 -38.375 1.00 67.25 153 ARG A C 1
ATOM 1225 O O . ARG A 1 153 ? 29.458 -3.722 -39.279 1.00 67.25 153 ARG A O 1
ATOM 1232 N N . GLU A 1 154 ? 31.475 -3.595 -38.279 1.00 67.00 154 GLU A N 1
ATOM 1233 C CA . GLU A 1 154 ? 32.166 -2.951 -39.395 1.00 67.00 154 GLU A CA 1
ATOM 1234 C C . GLU A 1 154 ? 32.233 -3.954 -40.566 1.00 67.00 154 GLU A C 1
ATOM 1236 O O . GLU A 1 154 ? 32.516 -5.137 -40.342 1.00 67.00 154 GLU A O 1
ATOM 1241 N N . PRO A 1 155 ? 31.913 -3.551 -41.810 1.00 63.22 155 PRO A N 1
ATOM 1242 C CA . PRO A 1 155 ? 31.978 -4.448 -42.957 1.00 63.22 155 PRO A CA 1
ATOM 1243 C C . PRO A 1 155 ? 33.443 -4.737 -43.321 1.00 63.22 155 PRO A C 1
ATOM 1245 O O . PRO A 1 155 ? 34.039 -4.062 -44.156 1.00 63.22 155 PRO A O 1
ATOM 1248 N N . GLU A 1 156 ? 34.040 -5.749 -42.697 1.00 56.25 156 GLU A N 1
ATOM 1249 C CA . GLU A 1 156 ? 35.392 -6.202 -43.028 1.00 56.25 156 GLU A CA 1
ATOM 1250 C C . GLU A 1 156 ? 35.387 -7.129 -44.257 1.00 56.25 156 GLU A C 1
ATOM 1252 O O . GLU A 1 156 ? 34.573 -8.047 -44.373 1.00 56.25 156 GLU A O 1
ATOM 1257 N N . GLY A 1 157 ? 36.318 -6.899 -45.190 1.00 51.81 157 GLY A N 1
ATOM 1258 C CA . GLY A 1 157 ? 36.526 -7.761 -46.362 1.00 51.81 157 GLY A CA 1
ATOM 1259 C C . GLY A 1 157 ? 35.800 -7.348 -47.647 1.00 51.81 157 GLY A C 1
ATOM 1260 O O . GLY A 1 157 ? 35.787 -8.125 -48.606 1.00 51.81 157 GLY A O 1
ATOM 1261 N N . LEU A 1 158 ? 35.237 -6.137 -47.727 1.00 52.47 158 LEU A N 1
ATOM 1262 C CA . LEU A 1 158 ? 34.724 -5.617 -48.997 1.00 52.47 158 LEU A CA 1
ATOM 1263 C C . LEU A 1 158 ? 35.896 -5.290 -49.942 1.00 52.47 158 LEU A C 1
ATOM 1265 O O . LEU A 1 158 ? 36.558 -4.262 -49.813 1.00 52.47 158 LEU A O 1
ATOM 1269 N N . ARG A 1 159 ? 36.146 -6.153 -50.934 1.00 42.97 159 ARG A N 1
ATOM 1270 C CA . ARG A 1 159 ? 36.938 -5.778 -52.116 1.00 42.97 159 ARG A CA 1
ATOM 1271 C C . ARG A 1 159 ? 36.104 -4.828 -52.968 1.00 42.97 159 ARG A C 1
ATOM 1273 O O . ARG A 1 159 ? 35.386 -5.259 -53.864 1.00 42.97 159 ARG A O 1
ATOM 1280 N N . VAL A 1 160 ? 36.174 -3.540 -52.646 1.00 45.94 160 VAL A N 1
ATOM 1281 C CA . VAL A 1 160 ? 35.513 -2.490 -53.422 1.00 45.94 160 VAL A CA 1
ATOM 1282 C C . VAL A 1 160 ? 36.386 -2.158 -54.628 1.00 45.94 160 VAL A C 1
ATOM 1284 O O . VAL A 1 160 ? 37.397 -1.473 -54.506 1.00 45.94 160 VAL A O 1
ATOM 1287 N N . ALA A 1 161 ? 35.997 -2.648 -55.800 1.00 50.50 161 ALA A N 1
ATOM 1288 C CA . ALA A 1 161 ? 36.354 -2.005 -57.055 1.00 50.50 161 ALA A CA 1
ATOM 1289 C C . ALA A 1 161 ? 35.217 -1.033 -57.379 1.00 50.50 161 ALA A C 1
ATOM 1291 O O . ALA A 1 161 ? 34.079 -1.457 -57.568 1.00 50.50 161 ALA A O 1
ATOM 1292 N N . ILE A 1 162 ? 35.507 0.266 -57.376 1.00 54.56 162 ILE A N 1
ATOM 1293 C CA . ILE A 1 162 ? 34.529 1.278 -57.772 1.00 54.56 162 ILE A CA 1
ATOM 1294 C C . ILE A 1 162 ? 34.567 1.355 -59.295 1.00 54.56 162 ILE A C 1
ATOM 1296 O O . ILE A 1 162 ? 35.445 1.992 -59.871 1.00 54.56 162 ILE A O 1
ATOM 1300 N N . VAL A 1 163 ? 33.617 0.685 -59.935 1.00 52.72 163 VAL A N 1
ATOM 1301 C CA . VAL A 1 163 ? 33.170 1.019 -61.286 1.00 52.72 163 VAL A CA 1
ATOM 1302 C C . VAL A 1 163 ? 31.792 1.636 -61.106 1.00 52.72 163 VAL A C 1
ATOM 1304 O O . VAL A 1 163 ? 30.889 1.011 -60.555 1.00 52.72 163 VAL A O 1
ATOM 1307 N N . ASN A 1 164 ? 31.689 2.914 -61.447 1.00 47.38 164 ASN A N 1
ATOM 1308 C CA . ASN A 1 164 ? 30.476 3.699 -61.303 1.00 47.38 164 ASN A CA 1
ATOM 1309 C C . ASN A 1 164 ? 29.828 3.824 -62.682 1.00 47.38 164 ASN A C 1
ATOM 1311 O O . ASN A 1 164 ? 30.176 4.721 -63.443 1.00 47.38 164 ASN A O 1
ATOM 1315 N N . ASP A 1 165 ? 28.925 2.900 -62.998 1.00 53.09 165 ASP A N 1
ATOM 1316 C CA . ASP A 1 165 ? 28.196 2.881 -64.273 1.00 53.09 165 ASP A CA 1
ATOM 1317 C C . ASP A 1 165 ? 26.928 3.763 -64.249 1.00 53.09 165 ASP A C 1
ATOM 1319 O O . ASP A 1 165 ? 26.262 3.925 -65.267 1.00 53.09 165 ASP A O 1
ATOM 1323 N N . GLU A 1 166 ? 26.592 4.356 -63.096 1.00 47.66 166 GLU A N 1
ATOM 1324 C CA . GLU A 1 166 ? 25.358 5.135 -62.875 1.00 47.66 166 GLU A CA 1
ATOM 1325 C C . GLU A 1 166 ? 25.592 6.659 -62.859 1.00 47.66 166 GLU A C 1
ATOM 1327 O O . GLU A 1 166 ? 24.643 7.438 -62.933 1.00 47.66 166 GLU A O 1
ATOM 1332 N N . LEU A 1 167 ? 26.847 7.118 -62.809 1.00 48.19 167 LEU A N 1
ATOM 1333 C CA . LEU A 1 167 ? 27.205 8.518 -63.052 1.00 48.19 167 LEU A CA 1
ATOM 1334 C C . LEU A 1 167 ? 28.419 8.543 -63.983 1.00 48.19 167 LEU A C 1
ATOM 1336 O O . LEU A 1 167 ? 29.467 8.015 -63.595 1.00 48.19 167 LEU A O 1
ATOM 1340 N N . PRO A 1 168 ? 28.327 9.167 -65.176 1.00 47.06 168 PRO A N 1
ATOM 1341 C CA . PRO A 1 168 ? 29.508 9.356 -65.996 1.00 47.06 168 PRO A CA 1
ATOM 1342 C C . PRO A 1 168 ? 30.494 10.153 -65.150 1.00 47.06 168 PRO A C 1
ATOM 1344 O O . PRO A 1 168 ? 30.101 11.099 -64.462 1.00 47.06 168 PRO A O 1
ATOM 1347 N N . SER A 1 169 ? 31.750 9.715 -65.151 1.00 49.09 169 SER A N 1
ATOM 1348 C CA . SER A 1 169 ? 32.909 10.468 -64.679 1.00 49.09 169 SER A CA 1
ATOM 1349 C C . SER A 1 169 ? 32.625 11.967 -64.709 1.00 49.09 169 SER A C 1
ATOM 1351 O O . SER A 1 169 ? 32.520 12.541 -65.788 1.00 49.09 169 SER A O 1
ATOM 1353 N N . TRP A 1 170 ? 32.412 12.568 -63.539 1.00 59.94 170 TRP A N 1
ATOM 1354 C CA . TRP A 1 170 ? 32.264 14.006 -63.370 1.00 59.94 170 TRP A CA 1
ATOM 1355 C C . TRP A 1 170 ? 33.455 14.694 -64.040 1.00 59.94 170 TRP A C 1
ATOM 1357 O O . TRP A 1 170 ? 34.558 14.764 -63.498 1.00 59.94 170 TRP A O 1
ATOM 1367 N N . GLU A 1 171 ? 33.246 15.136 -65.275 1.00 60.03 171 GLU A N 1
ATOM 1368 C CA . GLU A 1 171 ? 34.220 15.901 -66.025 1.00 60.03 171 GLU A CA 1
ATOM 1369 C C . GLU A 1 171 ? 34.180 17.305 -65.435 1.00 60.03 171 GLU A C 1
ATOM 1371 O O . GLU A 1 171 ? 33.298 18.113 -65.723 1.00 60.03 171 GLU A O 1
ATOM 1376 N N . ILE A 1 172 ? 35.086 17.560 -64.491 1.00 68.88 172 ILE A N 1
ATOM 1377 C CA . ILE A 1 172 ? 35.246 18.892 -63.919 1.00 68.88 172 ILE A CA 1
ATOM 1378 C C . ILE A 1 172 ? 35.834 19.779 -65.015 1.00 68.88 172 ILE A C 1
ATOM 1380 O O . ILE A 1 172 ? 37.051 19.823 -65.209 1.00 68.88 172 ILE A O 1
ATOM 1384 N N . VAL A 1 173 ? 34.967 20.493 -65.726 1.00 73.00 173 VAL A N 1
ATOM 1385 C CA . VAL A 1 173 ? 35.380 21.519 -66.680 1.00 73.00 173 VAL A CA 1
ATOM 1386 C C . VAL A 1 173 ? 35.788 22.757 -65.889 1.00 73.00 173 VAL A C 1
ATOM 1388 O O . VAL A 1 173 ? 34.992 23.333 -65.145 1.00 73.00 173 VAL A O 1
ATOM 1391 N N . ARG A 1 174 ? 37.060 23.141 -66.006 1.00 75.81 174 ARG A N 1
ATOM 1392 C CA . ARG A 1 174 ? 37.584 24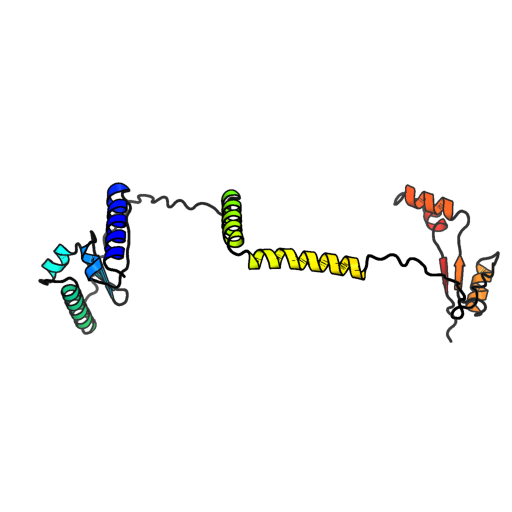.351 -65.370 1.00 75.81 174 ARG A CA 1
ATOM 1393 C C . ARG A 1 174 ? 37.31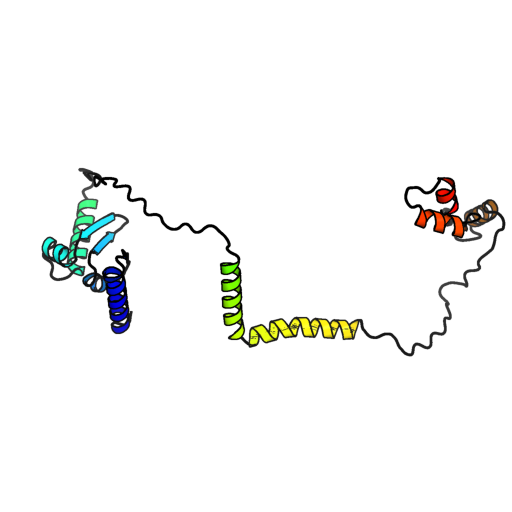9 25.545 -66.274 1.00 75.81 174 ARG A C 1
ATOM 1395 O O . ARG A 1 174 ? 37.635 25.497 -67.458 1.00 75.81 174 ARG A O 1
ATOM 1402 N N . TYR A 1 175 ? 36.783 26.601 -65.682 1.00 80.00 175 TYR A N 1
ATOM 1403 C CA . TYR A 1 175 ? 36.634 27.911 -66.298 1.00 80.00 175 TYR A CA 1
ATOM 1404 C C . TYR A 1 175 ? 37.449 28.902 -65.477 1.00 80.00 175 TYR A C 1
ATOM 1406 O O . TYR A 1 175 ? 37.382 28.875 -64.246 1.00 80.00 175 TYR A O 1
ATOM 1414 N N . ASP A 1 176 ? 38.215 29.755 -66.148 1.00 79.62 176 ASP A N 1
ATOM 1415 C CA . ASP A 1 176 ? 39.035 30.768 -65.477 1.00 79.62 176 ASP A CA 1
ATOM 1416 C C . ASP A 1 176 ? 38.191 31.970 -65.023 1.00 79.62 176 ASP A C 1
ATOM 1418 O O . ASP A 1 176 ? 38.532 32.644 -64.051 1.00 79.62 176 ASP A O 1
ATOM 1422 N N . GLU A 1 177 ? 37.057 32.211 -65.690 1.00 84.94 177 GLU A N 1
ATOM 1423 C CA . GLU A 1 177 ? 36.139 33.304 -65.390 1.00 84.94 177 GLU A CA 1
ATOM 1424 C C . GLU A 1 177 ? 34.750 32.785 -64.990 1.00 84.94 177 GLU A C 1
ATOM 1426 O O . GLU A 1 177 ? 34.147 31.928 -65.645 1.00 84.94 177 GLU A O 1
ATOM 1431 N N . PHE A 1 178 ? 34.212 33.341 -63.905 1.00 82.81 178 PHE A N 1
ATOM 1432 C CA . PHE A 1 178 ? 32.917 32.945 -63.356 1.00 82.81 178 PHE A CA 1
ATOM 1433 C C . PHE A 1 178 ? 31.755 33.170 -64.340 1.00 82.81 178 PHE A C 1
ATOM 1435 O O . PHE A 1 178 ? 30.892 32.304 -64.500 1.00 82.81 178 PHE A O 1
ATOM 1442 N N . ASP A 1 179 ? 31.761 34.296 -65.056 1.00 85.94 179 ASP A N 1
ATOM 1443 C CA . ASP A 1 179 ? 30.714 34.640 -66.024 1.00 85.94 179 ASP A CA 1
ATOM 1444 C C . ASP A 1 179 ? 30.648 33.659 -67.201 1.00 85.94 179 ASP A C 1
ATOM 1446 O O . ASP A 1 179 ? 29.574 33.424 -67.765 1.00 85.94 179 ASP A O 1
ATOM 1450 N N . GLU A 1 180 ? 31.782 33.075 -67.586 1.00 85.94 180 GLU A N 1
ATOM 1451 C CA . GLU A 1 180 ? 31.841 32.059 -68.632 1.00 85.94 180 GLU A CA 1
ATOM 1452 C C . GLU A 1 180 ? 31.234 30.737 -68.148 1.00 85.94 180 GLU A C 1
ATOM 1454 O O . GLU A 1 180 ? 30.380 30.166 -68.833 1.00 85.94 180 GLU A O 1
ATOM 1459 N N . ALA A 1 181 ? 31.575 30.316 -66.926 1.00 83.56 181 ALA A N 1
ATOM 1460 C CA . ALA A 1 181 ? 31.020 29.118 -66.303 1.00 83.56 181 ALA A CA 1
ATOM 1461 C C . ALA A 1 181 ? 29.491 29.206 -66.153 1.00 83.56 181 ALA A C 1
ATOM 1463 O O . ALA A 1 181 ? 28.762 28.271 -66.490 1.00 83.56 181 ALA A O 1
ATOM 1464 N N . VAL A 1 182 ? 28.972 30.356 -65.706 1.00 84.25 182 VAL A N 1
ATOM 1465 C CA . VAL A 1 182 ? 27.523 30.572 -65.551 1.00 84.25 182 VAL A CA 1
ATOM 1466 C C . VAL A 1 182 ? 26.811 30.585 -66.908 1.00 84.25 182 VAL A C 1
ATOM 1468 O O . VAL A 1 182 ? 25.710 30.040 -67.036 1.00 84.25 182 VAL A O 1
ATOM 1471 N N . LYS A 1 183 ? 27.423 31.160 -67.955 1.00 84.12 183 LYS A N 1
ATOM 1472 C CA . LYS A 1 183 ? 26.889 31.083 -69.328 1.00 84.12 183 LYS A CA 1
ATOM 1473 C C . LYS A 1 183 ? 26.869 29.646 -69.846 1.00 84.12 183 LYS A C 1
ATOM 1475 O O . LYS A 1 183 ? 25.910 29.283 -70.525 1.00 84.12 183 LYS A O 1
ATOM 1480 N N . ALA A 1 184 ? 27.886 28.846 -69.529 1.00 82.06 184 ALA A N 1
ATOM 1481 C CA . ALA A 1 184 ? 27.931 27.431 -69.881 1.00 82.06 184 ALA A CA 1
ATOM 1482 C C . ALA A 1 184 ? 26.803 26.646 -69.193 1.00 82.06 184 ALA A C 1
ATOM 1484 O O . ALA A 1 184 ? 26.117 25.870 -69.859 1.00 82.06 184 ALA A O 1
ATOM 1485 N N . ALA A 1 185 ? 26.524 26.923 -67.914 1.00 80.56 185 ALA A N 1
ATOM 1486 C CA . ALA A 1 185 ? 25.396 26.315 -67.207 1.00 80.56 185 ALA A CA 1
ATOM 1487 C C . ALA A 1 185 ? 24.043 26.699 -67.821 1.00 80.56 185 ALA A C 1
ATOM 1489 O O . ALA A 1 185 ? 23.227 25.834 -68.113 1.00 80.56 185 ALA A O 1
ATOM 1490 N N . ARG A 1 186 ? 23.829 27.985 -68.138 1.00 81.62 186 ARG A N 1
ATOM 1491 C CA . ARG A 1 186 ? 22.589 28.455 -68.796 1.00 81.62 186 ARG A CA 1
ATOM 1492 C C . ARG A 1 186 ? 22.379 27.921 -70.211 1.00 81.62 186 ARG A C 1
ATOM 1494 O O . ARG A 1 186 ? 21.263 27.945 -70.712 1.00 81.62 186 ARG A O 1
ATOM 1501 N N . LYS A 1 187 ? 23.452 27.532 -70.897 1.00 80.06 187 LYS A N 1
ATOM 1502 C CA . LYS A 1 187 ? 23.393 26.934 -72.236 1.00 80.06 187 LYS A CA 1
ATOM 1503 C C . LYS A 1 187 ? 23.389 25.406 -72.178 1.00 80.06 187 LYS A C 1
ATOM 1505 O O . LYS A 1 187 ? 23.614 24.784 -73.214 1.00 80.06 187 LYS A O 1
ATOM 1510 N N . ASN A 1 188 ? 23.190 24.816 -70.997 1.00 73.81 188 ASN A N 1
ATOM 1511 C CA . ASN A 1 188 ? 23.165 23.373 -70.771 1.00 73.81 188 ASN A CA 1
ATOM 1512 C C . ASN A 1 188 ? 24.457 22.652 -71.223 1.00 73.81 188 ASN A C 1
ATOM 1514 O O . ASN A 1 188 ? 24.420 21.522 -71.700 1.00 73.81 188 ASN A O 1
ATOM 1518 N N . HIS A 1 189 ? 25.608 23.333 -71.132 1.00 78.31 189 HIS A N 1
ATOM 1519 C CA . HIS A 1 189 ? 26.927 22.724 -71.368 1.00 78.31 189 HIS A CA 1
ATOM 1520 C C . HIS A 1 189 ? 27.489 22.085 -70.088 1.00 78.31 189 HIS A C 1
ATOM 1522 O O . HIS A 1 189 ? 28.293 21.163 -70.169 1.00 78.31 189 HIS A O 1
ATOM 1528 N N . VAL A 1 190 ? 27.056 22.558 -68.914 1.00 80.44 190 VAL A N 1
ATOM 1529 C CA . VAL A 1 190 ? 27.347 21.972 -67.597 1.00 80.44 190 VAL A CA 1
ATOM 1530 C C . VAL A 1 190 ? 26.080 21.998 -66.736 1.00 80.44 190 VAL A C 1
ATOM 1532 O O . VAL A 1 190 ? 25.272 22.914 -66.861 1.00 80.44 190 VAL A O 1
ATOM 1535 N N . TRP A 1 191 ? 25.896 21.020 -65.846 1.00 79.38 191 TRP A N 1
ATOM 1536 C CA . TRP A 1 191 ? 24.700 20.935 -64.985 1.00 79.38 191 TRP A CA 1
ATOM 1537 C C . TRP A 1 191 ? 24.713 21.893 -63.791 1.00 79.38 191 TRP A C 1
ATOM 1539 O O . TRP A 1 191 ? 23.678 22.147 -63.174 1.00 79.38 191 TRP A O 1
ATOM 1549 N N . GLY A 1 192 ? 25.884 22.420 -63.445 1.00 81.94 192 GLY A N 1
ATOM 1550 C CA . GLY A 1 192 ? 26.025 23.405 -62.390 1.00 81.94 192 GLY A CA 1
ATOM 1551 C C . GLY A 1 192 ? 27.449 23.928 -62.272 1.00 81.94 192 GLY A C 1
ATOM 1552 O O . GLY A 1 192 ? 28.404 23.297 -62.719 1.00 81.94 192 GLY A O 1
ATOM 1553 N N . VAL A 1 193 ? 27.572 25.100 -61.664 1.00 85.50 193 VAL A N 1
ATOM 1554 C CA . VAL A 1 193 ? 28.820 25.801 -61.385 1.00 85.50 193 VAL A CA 1
ATOM 1555 C C . VAL A 1 193 ? 28.992 25.889 -59.881 1.00 85.50 193 VAL A C 1
ATOM 1557 O O . VAL A 1 193 ? 28.075 26.284 -59.158 1.00 85.50 193 VAL A O 1
ATOM 1560 N N . LEU A 1 194 ? 30.194 25.555 -59.431 1.00 86.69 194 LEU A N 1
ATOM 1561 C CA . LEU A 1 194 ? 30.645 25.750 -58.064 1.00 86.69 194 LEU A CA 1
ATOM 1562 C C . LEU A 1 194 ? 31.765 26.790 -58.080 1.00 86.69 194 LEU A C 1
ATOM 1564 O O . LEU A 1 194 ? 32.817 26.539 -58.666 1.00 86.69 194 LEU A O 1
ATOM 1568 N N . HIS A 1 195 ? 31.543 27.949 -57.463 1.00 87.38 195 HIS A N 1
ATOM 1569 C CA . HIS A 1 195 ? 32.511 29.044 -57.458 1.00 87.38 195 HIS A CA 1
ATOM 1570 C C . HIS A 1 195 ? 33.095 29.275 -56.064 1.00 87.38 195 HIS A C 1
ATOM 1572 O O . HIS A 1 195 ? 32.368 29.412 -55.079 1.00 87.38 195 HIS A O 1
ATOM 1578 N N . PHE A 1 196 ? 34.427 29.346 -56.009 1.00 87.94 196 PHE A N 1
ATOM 1579 C CA . PHE A 1 196 ? 35.194 29.716 -54.825 1.00 87.94 196 PHE A CA 1
ATOM 1580 C C . PHE A 1 196 ? 35.846 31.077 -55.058 1.00 87.94 196 PHE A C 1
ATOM 1582 O O . PHE A 1 196 ? 36.617 31.243 -56.002 1.00 87.94 196 PHE A O 1
ATOM 1589 N N . SER A 1 197 ? 35.583 32.034 -54.174 1.00 86.62 197 SER A N 1
ATOM 1590 C CA . SER A 1 197 ? 36.235 33.342 -54.205 1.00 86.62 197 SER A CA 1
ATOM 1591 C C . SER A 1 197 ? 37.737 33.252 -53.926 1.00 86.62 197 SER A C 1
ATOM 1593 O O . SER A 1 197 ? 38.238 32.330 -53.274 1.00 86.62 197 SER A O 1
ATOM 1595 N N . GLN A 1 198 ? 38.483 34.258 -54.379 1.00 84.44 198 GLN A N 1
ATOM 1596 C CA . GLN A 1 198 ? 39.905 34.365 -54.062 1.00 84.44 198 GLN A CA 1
ATOM 1597 C C . GLN A 1 198 ? 40.114 34.427 -52.540 1.00 84.44 198 GLN A C 1
ATOM 1599 O O . GLN A 1 198 ? 39.377 35.101 -51.823 1.00 84.44 198 GLN A O 1
ATOM 1604 N N . ASN A 1 199 ? 41.132 33.718 -52.045 1.00 87.50 199 ASN A N 1
ATOM 1605 C CA . ASN A 1 199 ? 41.439 33.577 -50.615 1.00 87.50 199 ASN A CA 1
ATOM 1606 C C . ASN A 1 199 ? 40.325 32.933 -49.760 1.00 87.50 199 ASN A C 1
ATOM 1608 O O . ASN A 1 199 ? 40.317 33.119 -48.541 1.00 87.50 199 ASN A O 1
ATOM 1612 N N . TYR A 1 200 ? 39.447 32.119 -50.364 1.00 90.75 200 TYR A N 1
ATOM 1613 C CA . TYR A 1 200 ? 38.338 31.437 -49.681 1.00 90.75 200 TYR A CA 1
ATOM 1614 C C . TYR A 1 200 ? 38.740 30.752 -48.371 1.00 90.75 200 TYR A C 1
ATOM 1616 O O . TYR A 1 200 ? 38.146 31.011 -47.327 1.00 90.75 200 TYR A O 1
ATOM 1624 N N . THR A 1 201 ? 39.788 29.925 -48.391 1.00 90.00 201 THR A N 1
ATOM 1625 C CA . THR A 1 201 ? 40.232 29.172 -47.207 1.00 90.00 201 THR A CA 1
ATOM 1626 C C . THR A 1 201 ? 40.654 30.090 -46.059 1.00 90.00 201 THR A C 1
ATOM 1628 O O . THR A 1 201 ? 40.265 29.863 -44.916 1.00 90.00 201 THR A O 1
ATOM 1631 N N . ALA A 1 202 ? 41.410 31.152 -46.355 1.00 90.81 202 ALA A N 1
ATOM 1632 C CA . ALA A 1 202 ? 41.867 32.099 -45.340 1.00 90.81 202 ALA A CA 1
ATOM 1633 C C . ALA A 1 202 ? 40.694 32.906 -44.760 1.00 90.81 202 ALA A C 1
ATOM 1635 O O . ALA A 1 202 ? 40.585 33.066 -43.545 1.00 90.81 202 ALA A O 1
ATOM 1636 N N . SER A 1 203 ? 39.773 33.365 -45.612 1.00 91.12 203 SER A N 1
ATOM 1637 C CA . SER A 1 203 ? 38.564 34.067 -45.175 1.00 91.12 203 SER A CA 1
ATOM 1638 C C . SER A 1 203 ? 37.619 33.166 -44.373 1.00 91.12 203 SER A C 1
ATOM 1640 O O . SER A 1 203 ? 37.017 33.627 -43.406 1.00 91.12 203 SER A O 1
ATOM 1642 N N . LEU A 1 204 ? 37.512 31.880 -44.714 1.00 92.69 204 LEU A N 1
ATOM 1643 C CA . LEU A 1 204 ? 36.686 30.917 -43.986 1.00 92.69 204 LEU A CA 1
ATOM 1644 C C . LEU A 1 204 ? 37.225 30.658 -42.575 1.00 92.69 204 LEU A C 1
ATOM 1646 O O . LEU A 1 204 ? 36.456 30.698 -41.617 1.00 92.69 204 LEU A O 1
ATOM 1650 N N . ILE A 1 205 ? 38.538 30.454 -42.439 1.00 93.31 205 ILE A N 1
ATOM 1651 C CA . ILE A 1 205 ? 39.187 30.278 -41.131 1.00 93.31 205 ILE A CA 1
ATOM 1652 C C . ILE A 1 205 ? 38.986 31.533 -40.275 1.00 93.31 205 ILE A C 1
ATOM 1654 O O . ILE A 1 205 ? 38.465 31.437 -39.166 1.00 93.31 205 ILE A O 1
ATOM 1658 N N . ASN A 1 206 ? 39.268 32.718 -40.826 1.00 91.25 206 ASN A N 1
ATOM 1659 C CA . ASN A 1 206 ? 39.064 33.985 -40.117 1.00 91.25 206 ASN A CA 1
ATOM 1660 C C . ASN A 1 206 ? 37.600 34.193 -39.692 1.00 91.25 206 ASN A C 1
ATOM 1662 O O . ASN A 1 206 ? 37.337 34.765 -38.636 1.00 91.25 206 ASN A O 1
ATOM 1666 N N . ARG A 1 207 ? 36.627 33.729 -40.489 1.00 90.88 207 ARG A N 1
ATOM 1667 C CA . ARG A 1 207 ? 35.204 33.784 -40.127 1.00 90.88 207 ARG A CA 1
ATOM 1668 C C . ARG A 1 207 ? 34.858 32.849 -38.970 1.00 90.88 207 ARG A C 1
ATOM 1670 O O . ARG A 1 207 ? 34.039 33.222 -38.136 1.00 90.88 207 ARG A O 1
ATOM 1677 N N . ILE A 1 208 ? 35.451 31.657 -38.920 1.00 93.44 208 ILE A N 1
ATOM 1678 C CA . ILE A 1 208 ? 35.256 30.706 -37.817 1.00 93.44 208 ILE A CA 1
ATOM 1679 C C . ILE A 1 208 ? 35.850 31.271 -36.522 1.00 93.44 208 ILE A C 1
ATOM 1681 O O . ILE A 1 208 ? 35.204 31.201 -35.480 1.00 93.44 208 ILE A O 1
ATOM 1685 N N . GLU A 1 209 ? 37.037 31.878 -36.593 1.00 93.81 209 GLU A N 1
ATOM 1686 C CA . GLU A 1 209 ? 37.728 32.437 -35.426 1.00 93.81 209 GLU A CA 1
ATOM 1687 C C . GLU A 1 209 ? 37.057 33.703 -34.875 1.00 93.81 209 GLU A C 1
ATOM 1689 O O . GLU A 1 209 ? 36.869 33.831 -33.667 1.00 93.81 209 GLU A O 1
ATOM 1694 N N . LEU A 1 210 ? 36.667 34.638 -35.748 1.00 91.00 210 LEU A N 1
ATOM 1695 C CA . LEU A 1 210 ? 36.069 35.917 -35.340 1.00 91.00 210 LEU A CA 1
ATOM 1696 C C . LEU A 1 210 ? 34.548 35.837 -35.132 1.00 91.00 210 LEU A C 1
ATOM 1698 O O . LEU A 1 210 ? 33.956 36.760 -34.568 1.00 91.00 210 LEU A O 1
ATOM 1702 N N . ALA A 1 211 ? 33.909 34.752 -35.579 1.00 88.69 211 ALA A N 1
ATOM 1703 C CA . ALA A 1 211 ? 32.472 34.503 -35.499 1.00 88.69 211 ALA A CA 1
ATOM 1704 C C . ALA A 1 211 ? 31.628 35.733 -35.903 1.00 88.69 211 ALA A C 1
ATOM 1706 O O . ALA A 1 211 ? 31.601 36.124 -37.070 1.00 88.69 211 ALA A O 1
ATOM 1707 N N . ILE A 1 212 ? 30.935 36.358 -34.945 1.00 86.69 212 ILE A N 1
ATOM 1708 C CA . ILE A 1 212 ? 30.024 37.495 -35.173 1.00 86.69 212 ILE A CA 1
ATOM 1709 C C . ILE A 1 212 ? 30.799 38.800 -35.452 1.00 86.69 212 ILE A C 1
ATOM 1711 O O . ILE A 1 212 ? 30.253 39.727 -36.041 1.00 86.69 212 ILE A O 1
ATOM 1715 N N . MET A 1 213 ? 32.077 38.878 -35.068 1.00 91.00 213 MET A N 1
ATOM 1716 C CA . MET A 1 213 ? 32.932 40.055 -35.271 1.00 91.00 213 MET A CA 1
ATOM 1717 C C . MET A 1 213 ? 33.658 40.053 -36.626 1.00 91.00 213 MET A C 1
ATOM 1719 O O . MET A 1 213 ? 34.466 40.944 -36.890 1.00 91.00 213 MET A O 1
ATOM 1723 N N . ALA A 1 214 ? 33.408 39.059 -37.484 1.00 90.06 214 ALA A N 1
ATOM 1724 C CA . ALA A 1 214 ? 34.062 38.964 -38.782 1.00 90.06 214 ALA A CA 1
ATOM 1725 C C . ALA A 1 214 ? 33.708 40.178 -39.674 1.00 90.06 214 ALA A C 1
ATOM 1727 O O . ALA A 1 214 ? 32.527 40.486 -39.851 1.00 90.06 214 ALA A O 1
ATOM 1728 N N . PRO A 1 215 ? 34.703 40.854 -40.281 1.00 91.81 215 PRO A N 1
ATOM 1729 C CA . PRO A 1 215 ? 34.454 41.935 -41.229 1.00 91.81 215 PRO A CA 1
ATOM 1730 C C . PRO A 1 215 ? 33.615 41.470 -42.424 1.00 91.81 215 PRO A C 1
ATOM 1732 O O . PRO A 1 215 ? 33.746 40.332 -42.880 1.00 91.81 215 PRO A O 1
ATOM 1735 N N . SER A 1 216 ? 32.819 42.370 -43.006 1.00 90.12 216 SER A N 1
ATOM 1736 C CA . SER A 1 216 ? 31.913 42.030 -44.113 1.00 90.12 216 SER A CA 1
ATOM 1737 C C . SER A 1 216 ? 32.623 41.410 -45.325 1.00 90.12 216 SER A C 1
ATOM 1739 O O . SER A 1 216 ? 32.068 40.512 -45.952 1.00 90.12 216 SER A O 1
ATOM 1741 N N . TYR A 1 217 ? 33.866 41.811 -45.620 1.00 88.62 217 TYR A N 1
ATOM 1742 C CA . TYR A 1 217 ? 34.649 41.227 -46.718 1.00 88.62 217 TYR A CA 1
ATOM 1743 C C . TYR A 1 217 ? 35.046 39.762 -46.448 1.00 88.62 217 TYR A C 1
ATOM 1745 O O . TYR A 1 217 ? 35.054 38.945 -47.362 1.00 88.62 217 TYR A O 1
ATOM 1753 N N . THR A 1 218 ? 35.321 39.397 -45.190 1.00 88.94 218 THR A N 1
ATOM 1754 C CA . THR A 1 218 ? 35.619 38.015 -44.773 1.00 88.94 218 THR A CA 1
ATOM 1755 C C . THR A 1 218 ? 34.386 37.131 -44.920 1.00 88.94 218 THR A C 1
ATOM 1757 O O . THR A 1 218 ? 34.486 35.971 -45.318 1.00 88.94 218 THR A O 1
ATOM 17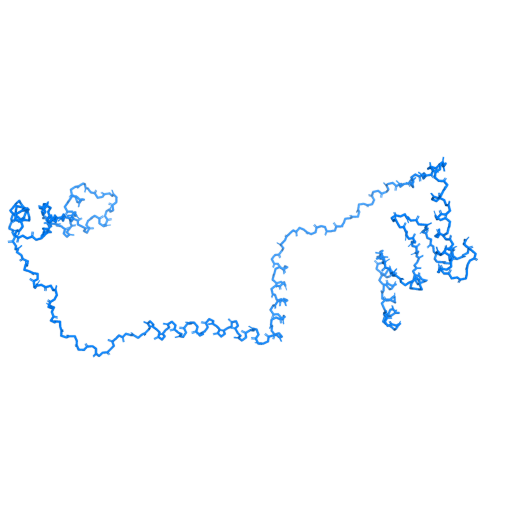60 N N . VAL A 1 219 ? 33.205 37.682 -44.633 1.00 89.56 219 VAL A N 1
ATOM 1761 C CA . VAL A 1 219 ? 31.931 36.985 -44.837 1.00 89.56 219 VAL A CA 1
ATOM 1762 C C . VAL A 1 219 ? 31.670 36.767 -46.325 1.00 89.56 219 VAL A C 1
ATOM 1764 O O . VAL A 1 219 ? 31.354 35.645 -46.703 1.00 89.56 219 VAL A O 1
ATOM 1767 N N . GLN A 1 220 ? 31.867 37.790 -47.159 1.00 89.75 220 GLN A N 1
ATOM 1768 C CA . GLN A 1 220 ? 31.690 37.695 -48.613 1.00 89.75 220 GLN A CA 1
ATOM 1769 C C . GLN A 1 220 ? 32.660 36.689 -49.251 1.00 89.75 220 GLN A C 1
ATOM 1771 O O . GLN A 1 220 ? 32.234 35.792 -49.964 1.00 89.75 220 GLN A O 1
ATOM 1776 N N . HIS A 1 221 ? 33.956 36.759 -48.936 1.00 90.44 221 HIS A N 1
ATOM 1777 C CA . HIS A 1 221 ? 34.966 35.863 -49.515 1.00 90.44 221 HIS A CA 1
ATOM 1778 C C . HIS A 1 221 ? 34.978 34.441 -48.925 1.00 90.44 221 HIS A C 1
ATOM 1780 O O . HIS A 1 221 ? 35.780 33.617 -49.352 1.00 90.44 221 HIS A O 1
ATOM 1786 N N . SER A 1 222 ? 34.143 34.134 -47.931 1.00 90.56 222 SER A N 1
ATOM 1787 C CA . SER A 1 222 ? 33.981 32.772 -47.388 1.00 90.56 222 SER A CA 1
ATOM 1788 C C . SER A 1 222 ? 32.641 32.140 -47.766 1.00 90.56 222 SER A C 1
ATOM 1790 O O . SER A 1 222 ? 32.274 31.097 -47.225 1.00 90.56 222 SER A O 1
ATOM 1792 N N . GLN A 1 223 ? 31.878 32.777 -48.656 1.00 89.06 223 GLN A N 1
ATOM 1793 C CA . GLN A 1 223 ? 30.644 32.218 -49.192 1.00 89.06 223 GLN A CA 1
ATOM 1794 C C . GLN A 1 223 ? 30.946 31.307 -50.381 1.00 89.06 223 GLN A C 1
ATOM 1796 O O . GLN A 1 223 ? 31.783 31.611 -51.225 1.00 89.06 223 GLN A O 1
ATOM 1801 N N . LEU A 1 224 ? 30.261 30.166 -50.413 1.00 85.56 224 LEU A N 1
ATOM 1802 C CA . LEU A 1 224 ? 30.281 29.236 -51.532 1.00 85.56 224 LEU A CA 1
ATOM 1803 C C . LEU A 1 224 ? 29.068 29.528 -52.410 1.00 85.56 224 LEU A C 1
ATOM 1805 O O . LEU A 1 224 ? 27.933 29.423 -51.939 1.00 85.56 224 LEU A O 1
ATOM 1809 N N . GLU A 1 225 ? 29.299 29.880 -53.670 1.00 84.81 225 GLU A N 1
ATOM 1810 C CA . GLU A 1 225 ? 28.221 30.138 -54.620 1.00 84.81 225 GLU A CA 1
ATOM 1811 C C . GLU A 1 225 ? 28.000 28.915 -55.508 1.00 84.81 225 GLU A C 1
ATOM 1813 O O . GLU A 1 225 ? 28.923 28.417 -56.158 1.00 84.81 225 GLU A O 1
ATOM 1818 N N . ILE A 1 226 ? 26.757 28.432 -55.523 1.00 85.12 226 ILE A N 1
ATOM 1819 C CA . ILE A 1 226 ? 26.332 27.283 -56.322 1.00 85.12 226 ILE A CA 1
ATOM 1820 C C . ILE A 1 226 ? 25.265 27.760 -57.298 1.00 85.12 226 ILE A C 1
ATOM 1822 O O . ILE A 1 226 ? 24.227 28.277 -56.885 1.00 85.12 226 ILE A O 1
ATOM 1826 N N . TRP A 1 227 ? 25.509 27.547 -58.586 1.00 79.44 227 TRP A N 1
ATOM 1827 C CA . TRP A 1 227 ? 24.563 27.848 -59.654 1.00 79.44 227 TRP A CA 1
ATOM 1828 C C . TRP A 1 227 ? 24.209 26.560 -60.371 1.00 79.44 227 TRP A C 1
ATOM 1830 O O . TRP A 1 227 ? 25.071 25.945 -60.980 1.00 79.44 227 TRP A O 1
ATOM 1840 N N . LEU A 1 228 ? 22.957 26.133 -60.295 1.00 81.38 228 LEU A N 1
ATOM 1841 C CA . LEU A 1 228 ? 22.487 24.945 -61.006 1.00 81.38 228 LEU A CA 1
ATOM 1842 C C . LEU A 1 228 ? 21.926 25.346 -62.372 1.00 81.38 228 LEU A C 1
ATOM 1844 O O . LEU A 1 228 ? 21.576 26.511 -62.582 1.00 81.38 228 LEU A O 1
ATOM 1848 N N . ASP A 1 229 ? 21.845 24.394 -63.298 1.00 77.88 229 ASP A N 1
ATOM 1849 C CA . ASP A 1 229 ? 21.133 24.606 -64.554 1.00 77.88 229 ASP A CA 1
ATOM 1850 C C . ASP A 1 229 ? 19.669 24.993 -64.268 1.00 77.88 229 ASP A C 1
ATOM 1852 O O . ASP A 1 229 ? 18.933 24.288 -63.577 1.00 77.88 229 ASP A O 1
ATOM 1856 N N . MET A 1 230 ? 19.276 26.159 -64.779 1.00 65.38 230 MET A N 1
ATOM 1857 C CA . MET A 1 230 ? 17.935 26.740 -64.649 1.00 65.38 230 MET A CA 1
ATOM 1858 C C . MET A 1 230 ? 17.243 26.845 -66.015 1.00 65.38 230 MET A C 1
ATOM 1860 O O . MET A 1 230 ? 16.255 27.568 -66.157 1.00 65.38 230 MET A O 1
ATOM 1864 N N . SER A 1 231 ? 17.763 26.158 -67.034 1.00 65.25 231 SER A N 1
ATOM 1865 C CA . SER A 1 231 ? 17.126 26.060 -68.344 1.00 65.25 231 SER A CA 1
ATOM 1866 C C . SER A 1 231 ? 15.787 25.337 -68.183 1.00 65.25 231 SER A C 1
ATOM 1868 O O . SER A 1 231 ? 15.737 24.170 -67.795 1.00 65.25 231 SER A O 1
ATOM 1870 N N . SER A 1 232 ? 14.675 26.025 -68.448 1.00 60.09 232 SER A N 1
ATOM 1871 C CA . SER A 1 232 ? 13.367 25.371 -68.493 1.00 60.09 232 SER A CA 1
ATOM 1872 C C . SER A 1 232 ? 13.370 24.367 -69.648 1.00 60.09 232 SER A C 1
ATOM 1874 O O . SER A 1 232 ? 13.567 24.779 -70.793 1.00 60.09 232 SER A O 1
ATOM 1876 N N . LYS A 1 233 ? 13.189 23.076 -69.347 1.00 52.28 233 LYS A N 1
ATOM 1877 C CA . LYS A 1 233 ? 12.896 22.048 -70.359 1.00 52.28 233 LYS A CA 1
ATOM 1878 C C . LYS A 1 233 ? 11.687 22.423 -71.209 1.00 52.28 233 LYS A C 1
ATOM 1880 O O . LYS A 1 233 ? 10.732 22.995 -70.637 1.00 52.28 233 LYS A O 1
#

Sequence (233 aa):
MDPILSTSIWSKLSKISKTEGKTILLTTHYIEETKNSDKIGLMREGIMLTENVPSMLMAEQNCETIEQAFLSLINRQNLSSQNKNFVQNDQPLNAETDQTTYKMRMNRCLSGQRIWAMLIKNLYWMKRNYSMILFLIMLPGVQCVLMNLTVGREPEGLRVAIVNDELPSWEIVRYDEFDEAVKAARKNHVWGVLHFSQNYTASLINRIELAIMAPSYTVQHSQLEIWLDMSSK

Organism: NCBI:txid642074

Radius of gyration: 46.72 Å; chains: 1; bounding box: 89×59×105 Å

pLDDT: mean 79.78, std 15.57, range [39.31, 94.94]

Secondary structure (DSSP, 8-state):
--HHHHHHHHHHHHHHHHHH--------S-GGGGGGSS-EEEEETTEEEEEE-HHHHHHHTT-SSHHHHHHHHHHHHHHHHTTTTS--------------------PPS--HHHHHHHHHHHHHHHHH-HHHHHHHHHHHHHHHHHHHHHH----TT-------SSS--------SSHHHHHHHHHTTSSSEEEEE-TTHHHHHHHHHHHGGG--HHHHHTTPEEEEE-----

InterPro domains:
  IPR027417 P-loop containing nucleoside triphosphate hydrolase [G3DSA:3.40.50.300] (1-122)
  IPR027417 P-loop containing nucleoside triphosphate hydrolase [SSF52540] (1-62)

Foldseek 3Di:
DPPVVLVVVLVVVVCCCVVVVDDDDDDDPDQVSLLSDQWDWDDDPNDTLDIGGQVVLCVVQVHPGVVVSNVVSVVVVVVVVVVPPDDDPPPDPPPPPPPPPPCPPPDDDDDVVVVVVVVVVVVVVVVVVVVVVCCVVVVVVVVVVVCCVVPVDDPPPPPDDDDPPPDPDPPPDDDPDPVVQLVCLQVVVDQKDKDQAPPQVVLLVQCVVCPPNRDPVSVVNVDIDMGGRPHDD